Protein AF-A0A4R2DGR3-F1 (afdb_monomer)

Secondary structure (DSSP, 8-state):
--PPP---PPTTPPPPPSS--HHHHHHHHHHHHT-HHHHHHHHHHT-PPP-B-GGG--SSSPPPBHHHHHHHHHHSPPP-HHHHHHHHHH--S--EEEEE-SHHHHHHHHHTT-SEEEE--TTTTSSTTPPPHHHHHHHHHHHHTTSSEEEE-SS--SHHHHHHHHHTT-SEE--SHHHHHHHHHHHHHHHHHHHHHHHHHHHHHHHHHT-SSGGG--GGG----TT----TTTTTSS-----

Nearest PDB structures (foldseek):
  2w0u-assembly3_C  TM=9.648E-01  e=5.225E-13  Homo sapiens
  6w45-assembly1_A  TM=9.569E-01  e=6.990E-13  Homo sapiens
  2w0u-assembly4_D  TM=9.645E-01  e=1.774E-12  Homo sapiens
  7r4p-assembly1_A  TM=9.630E-01  e=2.826E-12  Homo sapiens
  6w44-assembly1_A  TM=9.266E-01  e=1.180E-12  Homo sapiens

Sequence (243 aa):
MDALPIQARDWGSPVIPAQLDLKTMIQFTPMGLSRPGWLLSYLRRRKLPDLTVPNFGDGTGSVPTMAQAFMQWLATPLPTWKDLEWIRSLWQGPLMVKGIWHPDDARRAIDAGATAIGVSNHGGNNLDSTLSPLCALPAIVDAVDGQAEISFDGGVRRGGDVFKALALGADVTLIGRAWLFGLSANGERGVSEVIAALRSSFDKIMLGVGHNSLSEISIEDLVVPEGFVLERSAFGALPRITT

Structure (mmCIF, N/CA/C/O backbone):
data_AF-A0A4R2DGR3-F1
#
_entry.id   AF-A0A4R2DGR3-F1
#
loop_
_atom_site.group_PDB
_atom_site.id
_atom_site.type_symbol
_atom_site.label_atom_id
_atom_site.label_alt_id
_atom_site.label_comp_id
_atom_site.label_asym_id
_atom_site.label_entity_id
_atom_site.label_seq_id
_atom_site.pdbx_PDB_ins_code
_atom_site.Cartn_x
_atom_site.Cartn_y
_atom_site.Cartn_z
_atom_site.occupancy
_atom_site.B_iso_or_equiv
_atom_site.auth_seq_id
_atom_site.auth_comp_id
_atom_site.auth_asym_id
_atom_site.auth_atom_id
_atom_site.pdbx_PDB_model_num
ATOM 1 N N . MET A 1 1 ? 17.011 -10.651 -31.179 1.00 37.28 1 MET A N 1
ATOM 2 C CA . MET A 1 1 ? 15.676 -10.143 -30.801 1.00 37.28 1 MET A CA 1
ATOM 3 C C . MET A 1 1 ? 15.175 -11.122 -29.773 1.00 37.28 1 MET 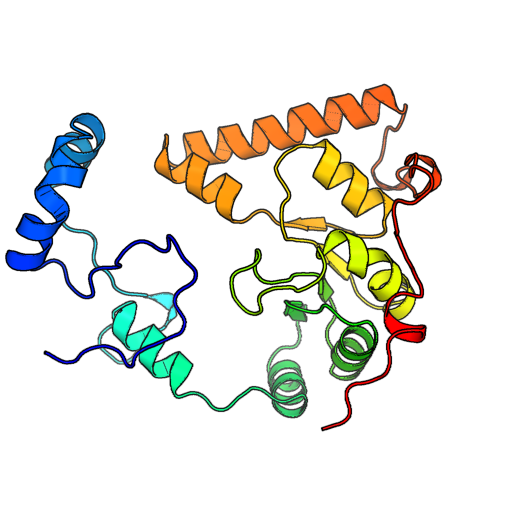A C 1
ATOM 5 O O . MET A 1 1 ? 14.563 -12.111 -30.148 1.00 37.28 1 MET A O 1
ATOM 9 N N . ASP A 1 2 ? 15.485 -10.882 -28.508 1.00 30.67 2 ASP A N 1
ATOM 10 C CA . ASP A 1 2 ? 14.923 -11.697 -27.438 1.00 30.67 2 ASP A CA 1
ATOM 11 C C . ASP A 1 2 ? 13.618 -11.011 -27.073 1.00 30.67 2 ASP A C 1
ATOM 13 O O . ASP A 1 2 ? 13.567 -10.089 -26.259 1.00 30.67 2 ASP A O 1
ATOM 17 N N . ALA A 1 3 ? 12.579 -11.339 -27.843 1.00 38.84 3 ALA A N 1
ATOM 18 C CA . ALA A 1 3 ? 11.234 -10.931 -27.502 1.00 38.84 3 ALA A CA 1
ATOM 19 C C . ALA A 1 3 ? 10.959 -11.490 -26.105 1.00 38.84 3 ALA A C 1
ATOM 21 O O . ALA A 1 3 ? 11.003 -12.705 -25.908 1.00 38.84 3 ALA A O 1
ATOM 22 N N . LEU A 1 4 ? 10.720 -10.599 -25.140 1.00 46.78 4 LEU A N 1
ATOM 23 C CA . LEU A 1 4 ? 10.120 -10.990 -23.871 1.00 46.78 4 LEU A CA 1
ATOM 24 C C . LEU A 1 4 ? 8.912 -11.885 -24.206 1.00 46.78 4 LEU A C 1
ATOM 26 O O . LEU A 1 4 ? 8.173 -11.538 -25.139 1.00 46.78 4 LEU A O 1
ATOM 30 N N . PRO A 1 5 ? 8.738 -13.038 -23.535 1.00 46.53 5 PRO A N 1
ATOM 31 C CA . PRO A 1 5 ? 7.624 -13.939 -23.816 1.00 46.53 5 PRO A CA 1
ATOM 32 C C . PRO A 1 5 ? 6.315 -13.144 -23.842 1.00 46.53 5 PRO A C 1
ATOM 34 O O . PRO A 1 5 ? 6.159 -12.200 -23.066 1.00 46.53 5 PRO A O 1
ATOM 37 N N . ILE A 1 6 ? 5.413 -13.478 -24.775 1.00 49.09 6 ILE A N 1
ATOM 38 C CA . ILE A 1 6 ? 4.124 -12.792 -24.952 1.00 49.09 6 ILE A CA 1
ATOM 39 C C . ILE A 1 6 ? 3.368 -12.869 -23.625 1.00 49.09 6 ILE A C 1
ATOM 41 O O . ILE A 1 6 ? 2.760 -13.882 -23.293 1.00 49.09 6 ILE A O 1
ATOM 45 N N . GLN A 1 7 ? 3.458 -11.795 -22.851 1.00 57.56 7 GLN A N 1
ATOM 46 C CA . GLN A 1 7 ? 2.785 -11.649 -21.577 1.00 57.56 7 GLN A CA 1
ATOM 47 C C . GLN A 1 7 ? 1.460 -10.938 -21.823 1.00 57.56 7 GLN A C 1
ATOM 49 O O . GLN A 1 7 ? 1.378 -10.061 -22.691 1.00 57.56 7 GLN A O 1
ATOM 54 N N . ALA A 1 8 ? 0.432 -11.298 -21.052 1.00 54.56 8 ALA A N 1
ATOM 55 C CA . ALA A 1 8 ? -0.774 -10.493 -20.956 1.00 54.56 8 ALA A CA 1
ATOM 56 C C . ALA A 1 8 ? -0.353 -9.065 -20.576 1.00 54.56 8 ALA A C 1
ATOM 58 O O . ALA A 1 8 ? 0.106 -8.807 -19.467 1.00 54.56 8 ALA A O 1
ATOM 59 N N . ARG A 1 9 ? -0.400 -8.154 -21.549 1.00 54.50 9 ARG A N 1
ATOM 60 C CA . ARG A 1 9 ? -0.268 -6.724 -21.307 1.00 54.50 9 ARG A CA 1
ATOM 61 C C . ARG A 1 9 ? -1.668 -6.175 -21.258 1.00 54.50 9 ARG A C 1
ATOM 63 O O . ARG A 1 9 ? -2.356 -6.175 -22.279 1.00 54.50 9 ARG A O 1
ATOM 70 N N . ASP A 1 10 ? -2.030 -5.647 -20.102 1.00 55.78 10 ASP A N 1
ATOM 71 C CA . ASP A 1 10 ? -3.220 -4.826 -19.992 1.00 55.78 10 ASP A CA 1
ATOM 72 C C . ASP A 1 10 ? -3.124 -3.674 -20.997 1.00 55.78 10 ASP A C 1
ATOM 74 O O . ASP A 1 10 ? -2.063 -3.058 -21.209 1.00 55.78 10 ASP A O 1
ATOM 78 N N . TRP A 1 11 ? -4.241 -3.426 -21.675 1.00 47.22 11 TRP A N 1
ATOM 79 C CA . TRP A 1 11 ? -4.343 -2.419 -22.719 1.00 47.22 11 TRP A CA 1
ATOM 80 C C . TRP A 1 11 ? -3.870 -1.053 -22.197 1.00 47.22 11 TRP A C 1
ATOM 82 O O . TRP A 1 11 ? -4.351 -0.558 -21.181 1.00 47.22 11 TRP A O 1
ATOM 92 N N . GLY A 1 12 ? -2.922 -0.423 -22.897 1.00 55.06 12 GLY A N 1
ATOM 93 C CA . GLY A 1 12 ? -2.418 0.912 -22.549 1.00 55.06 12 GLY A CA 1
ATOM 94 C C . GLY A 1 12 ? -1.166 0.958 -21.664 1.00 55.06 12 GLY A C 1
ATOM 95 O O . GLY A 1 12 ? -0.645 2.053 -21.443 1.00 55.06 12 GLY A O 1
ATOM 96 N N . SER A 1 13 ? -0.615 -0.179 -21.220 1.00 58.62 13 SER A N 1
ATOM 97 C CA . SER A 1 13 ? 0.733 -0.178 -20.628 1.00 58.62 13 SER A CA 1
ATOM 98 C C . SER A 1 13 ? 1.748 0.392 -21.635 1.00 58.62 13 SER A C 1
ATOM 100 O O . SER A 1 13 ? 1.738 -0.037 -22.793 1.00 58.62 13 SER A O 1
ATOM 102 N N . PRO A 1 14 ? 2.630 1.341 -21.260 1.00 64.12 14 PRO A N 1
ATOM 103 C CA . PRO A 1 14 ? 3.640 1.894 -22.162 1.00 64.12 14 PRO A CA 1
ATOM 104 C C . PRO A 1 14 ? 4.746 0.873 -22.452 1.00 64.12 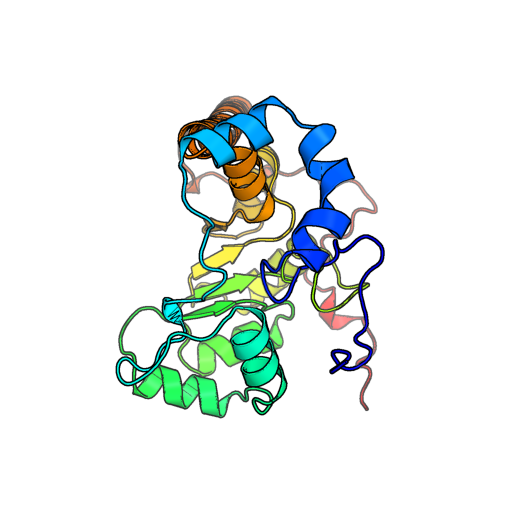14 PRO A C 1
ATOM 106 O O . PRO A 1 14 ? 5.011 -0.034 -21.663 1.00 64.12 14 PRO A O 1
ATOM 109 N N . VAL A 1 15 ? 5.389 0.953 -23.618 1.00 69.19 15 VAL A N 1
ATOM 110 C CA . VAL A 1 15 ? 6.560 0.109 -23.911 1.00 69.19 15 VAL A CA 1
ATOM 111 C C . VAL A 1 15 ? 7.715 0.584 -23.033 1.00 69.19 15 VAL A C 1
ATOM 113 O O . VAL A 1 15 ? 8.093 1.750 -23.101 1.00 69.19 15 VAL A O 1
ATOM 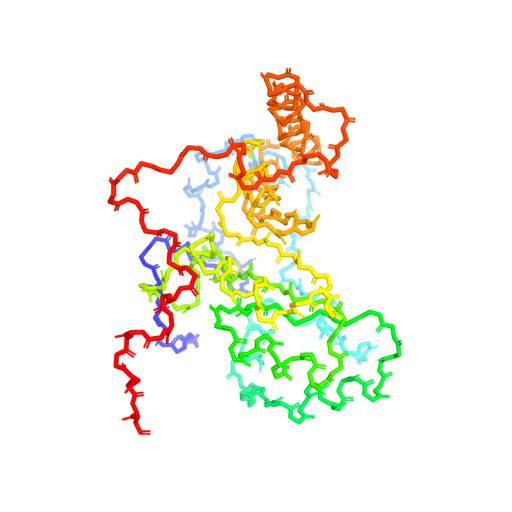116 N N . ILE A 1 16 ? 8.253 -0.307 -22.201 1.00 70.12 16 ILE A N 1
ATOM 117 C CA . ILE A 1 16 ? 9.411 -0.013 -21.356 1.00 70.12 16 ILE A CA 1
ATOM 118 C C . ILE A 1 16 ? 10.659 -0.435 -22.135 1.00 70.12 16 ILE A C 1
ATOM 120 O O . ILE A 1 16 ? 10.761 -1.607 -22.509 1.00 70.12 16 ILE A O 1
ATOM 124 N N . PRO A 1 17 ? 11.593 0.482 -22.426 1.00 72.56 17 PRO A N 1
ATOM 125 C CA . PRO A 1 17 ? 12.831 0.108 -23.087 1.00 72.56 17 PRO A CA 1
ATOM 126 C C . PRO A 1 17 ? 13.706 -0.734 -22.157 1.00 72.56 17 PRO A C 1
ATOM 128 O O . PRO A 1 17 ? 13.910 -0.378 -20.999 1.00 72.56 17 PRO A O 1
ATOM 131 N N . ALA A 1 18 ? 14.255 -1.833 -22.675 1.00 69.50 18 ALA A N 1
ATOM 132 C CA . ALA A 1 18 ? 15.185 -2.674 -21.921 1.00 69.50 18 ALA A CA 1
ATOM 133 C C . ALA A 1 18 ? 16.564 -2.010 -21.745 1.00 69.50 18 ALA A C 1
ATOM 135 O O . ALA A 1 18 ? 17.261 -2.291 -20.775 1.00 69.50 18 ALA A O 1
ATOM 136 N N . GLN A 1 19 ? 16.961 -1.145 -22.687 1.00 73.00 19 GLN A N 1
ATOM 137 C CA . GLN A 1 19 ? 18.236 -0.422 -22.698 1.00 73.00 19 GLN A CA 1
ATOM 138 C C . GLN A 1 19 ? 18.058 0.948 -23.367 1.00 73.00 19 GLN A C 1
ATOM 140 O O . GLN A 1 19 ? 17.154 1.127 -24.179 1.00 73.00 19 GLN A O 1
ATOM 145 N N . LEU A 1 20 ? 18.930 1.912 -23.059 1.00 76.75 20 LEU A N 1
ATOM 146 C CA . LEU A 1 20 ? 18.951 3.238 -23.694 1.00 76.75 20 LEU A CA 1
ATOM 147 C C . LEU A 1 20 ? 19.977 3.294 -24.839 1.00 76.75 20 LEU A C 1
ATOM 149 O O . LEU A 1 20 ? 20.935 4.063 -24.791 1.00 76.75 20 LEU A O 1
ATOM 153 N N . ASP A 1 21 ? 19.790 2.462 -25.865 1.00 81.94 21 ASP A N 1
ATOM 154 C CA . ASP A 1 21 ? 20.606 2.491 -27.085 1.00 81.94 21 ASP A CA 1
ATOM 155 C C . ASP A 1 21 ? 20.106 3.546 -28.096 1.00 81.94 21 ASP A C 1
ATOM 157 O O . ASP A 1 21 ? 19.040 4.153 -27.939 1.00 81.94 21 ASP A O 1
ATOM 161 N N . LEU A 1 22 ? 20.878 3.794 -29.162 1.00 83.94 22 LEU A N 1
ATOM 162 C CA . LEU A 1 22 ? 20.513 4.782 -30.187 1.00 83.94 22 LEU A CA 1
ATOM 163 C C . LEU A 1 22 ? 19.157 4.461 -30.833 1.00 83.94 22 LEU A C 1
ATOM 165 O O . LEU A 1 22 ? 18.361 5.362 -31.094 1.00 83.94 22 LEU A O 1
ATOM 169 N N . LYS A 1 23 ? 18.877 3.174 -31.051 1.00 85.69 23 LYS A N 1
ATOM 170 C CA . LYS A 1 23 ? 17.613 2.702 -31.618 1.00 85.69 23 LYS A CA 1
ATOM 171 C C . LYS A 1 23 ? 16.431 3.074 -30.721 1.00 85.69 23 LYS A C 1
ATOM 173 O O . LYS A 1 23 ? 15.443 3.618 -31.212 1.00 85.69 23 LYS A O 1
ATOM 178 N N . THR A 1 24 ? 16.552 2.828 -29.421 1.00 83.69 24 THR A N 1
ATOM 179 C CA . THR A 1 24 ? 15.557 3.200 -28.416 1.00 83.69 24 THR A CA 1
ATOM 180 C C . THR A 1 24 ? 15.378 4.712 -28.377 1.00 83.69 24 THR A C 1
ATOM 182 O O . THR A 1 24 ? 14.250 5.198 -28.421 1.00 83.69 24 THR A O 1
ATOM 185 N N . MET A 1 25 ? 16.467 5.484 -28.365 1.00 82.69 25 MET A N 1
ATOM 186 C CA . MET A 1 25 ? 16.368 6.945 -28.378 1.00 82.69 25 MET A CA 1
ATOM 187 C C . MET A 1 25 ? 15.610 7.457 -29.609 1.00 82.69 25 MET A C 1
ATOM 189 O O . MET A 1 25 ? 14.723 8.297 -29.461 1.00 82.69 25 MET A O 1
ATOM 193 N N . ILE A 1 26 ? 15.879 6.909 -30.799 1.00 87.19 26 ILE A N 1
ATOM 194 C CA . ILE A 1 26 ? 15.140 7.235 -32.030 1.00 87.19 26 ILE A CA 1
ATOM 195 C C . ILE A 1 26 ? 13.657 6.870 -31.884 1.00 87.19 26 ILE A C 1
ATOM 197 O O . ILE A 1 26 ? 12.791 7.702 -32.150 1.00 87.19 26 ILE A O 1
ATOM 201 N N . GLN A 1 27 ? 13.353 5.663 -31.401 1.00 85.75 27 GLN A N 1
ATOM 202 C CA . GLN A 1 27 ? 11.980 5.191 -31.211 1.00 85.75 27 GLN A CA 1
ATOM 203 C C . GLN A 1 27 ? 11.161 6.110 -30.288 1.00 85.75 27 GLN A C 1
ATOM 205 O O . GLN A 1 27 ? 10.003 6.403 -30.579 1.00 85.75 27 GLN A O 1
ATOM 210 N N . PHE A 1 28 ? 11.757 6.588 -29.193 1.00 84.06 28 PHE A N 1
ATOM 211 C CA . PHE A 1 28 ? 11.086 7.453 -28.216 1.00 84.06 28 PHE A CA 1
ATOM 212 C C . PHE A 1 28 ? 11.243 8.957 -28.508 1.00 84.06 28 PHE A C 1
ATOM 214 O O . PHE A 1 28 ? 10.687 9.786 -27.781 1.00 84.06 28 PH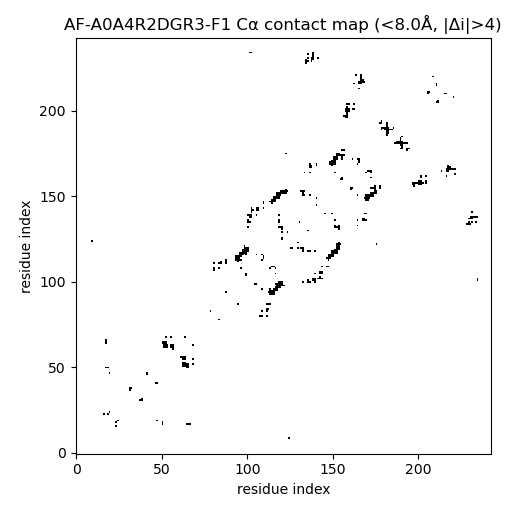E A O 1
ATOM 221 N N . THR A 1 29 ? 11.933 9.338 -29.591 1.00 85.44 29 THR A N 1
ATOM 222 C CA . THR A 1 29 ? 12.169 10.744 -29.967 1.00 85.44 29 THR A CA 1
ATOM 223 C C . THR A 1 29 ? 10.876 11.566 -30.073 1.00 85.44 29 THR A C 1
ATOM 225 O O . THR A 1 29 ? 10.841 12.651 -29.487 1.00 85.44 29 THR A O 1
ATOM 228 N N . PRO A 1 30 ? 9.781 11.088 -30.706 1.00 88.38 30 PRO A N 1
ATOM 229 C CA . PRO A 1 30 ? 8.533 11.854 -30.769 1.00 88.38 30 PRO A CA 1
ATOM 230 C C . PRO A 1 30 ? 7.973 12.220 -29.385 1.00 88.38 30 PRO A C 1
ATOM 232 O O . PRO A 1 30 ? 7.505 13.339 -29.186 1.00 88.38 30 PRO A O 1
ATOM 235 N N . MET A 1 31 ? 8.083 11.313 -28.405 1.00 84.75 31 MET A N 1
ATOM 236 C CA . MET A 1 31 ? 7.606 11.536 -27.032 1.00 84.75 31 MET A CA 1
ATOM 237 C C . MET A 1 31 ? 8.460 12.544 -26.255 1.00 84.75 31 MET A C 1
ATOM 239 O O . MET A 1 31 ? 7.945 13.227 -25.364 1.00 84.75 31 MET A O 1
ATOM 243 N N . GLY A 1 32 ? 9.760 12.608 -26.560 1.00 83.56 32 GLY A N 1
ATOM 244 C CA . GLY A 1 32 ? 10.681 13.589 -25.990 1.00 83.56 32 GLY A CA 1
ATOM 245 C C . GLY A 1 32 ? 10.485 14.977 -26.599 1.00 83.56 32 GLY A C 1
ATOM 246 O O . GLY A 1 32 ? 10.380 15.961 -25.869 1.00 83.56 32 GLY A O 1
ATOM 247 N N . LEU A 1 33 ? 10.364 15.056 -27.929 1.00 89.00 33 LEU A N 1
ATOM 248 C CA . LEU A 1 33 ? 10.141 16.314 -28.650 1.00 89.00 33 LEU A CA 1
ATOM 249 C C . LEU A 1 33 ? 8.790 16.951 -28.314 1.00 89.00 33 LEU A C 1
ATOM 251 O O . LEU A 1 33 ? 8.705 18.171 -28.208 1.00 89.00 33 LEU A O 1
ATOM 255 N N . SER A 1 34 ? 7.754 16.147 -28.051 1.00 90.75 34 SER A N 1
ATOM 256 C CA . SER A 1 34 ? 6.461 16.658 -27.580 1.00 90.75 34 SER A CA 1
ATOM 257 C C . SER A 1 34 ? 6.510 17.232 -26.154 1.00 90.75 34 SER A C 1
ATOM 259 O O . SER A 1 34 ? 5.501 17.730 -25.659 1.00 90.75 34 SER A O 1
ATOM 261 N N . ARG A 1 35 ? 7.651 17.128 -25.454 1.00 87.69 35 ARG A N 1
ATOM 262 C CA . ARG A 1 35 ? 7.851 17.586 -24.069 1.00 87.69 35 ARG A CA 1
ATOM 263 C C . ARG A 1 35 ? 9.189 18.333 -23.923 1.00 87.69 35 ARG A C 1
ATOM 265 O O . ARG A 1 35 ? 10.083 17.861 -23.215 1.00 87.69 35 ARG A O 1
ATOM 272 N N . PRO A 1 36 ? 9.338 19.525 -24.530 1.00 88.62 36 PRO A N 1
ATOM 273 C CA . PRO A 1 36 ? 10.621 20.229 -24.616 1.00 88.62 36 PRO A CA 1
ATOM 274 C C . PRO A 1 36 ? 11.230 20.562 -23.248 1.00 88.62 36 PRO A C 1
ATOM 276 O O . PRO A 1 36 ? 12.440 20.458 -23.081 1.00 88.62 36 PRO A O 1
ATOM 279 N N . GLY A 1 37 ? 10.412 20.895 -22.242 1.00 87.19 37 GLY A N 1
ATOM 280 C CA . GLY A 1 37 ? 10.898 21.150 -20.881 1.00 87.19 37 GLY A CA 1
ATOM 281 C C . GLY A 1 37 ? 11.496 19.909 -20.208 1.00 87.19 37 GLY A C 1
ATOM 282 O O . GLY A 1 37 ? 12.554 19.991 -19.584 1.00 87.19 37 GLY A O 1
ATOM 283 N N . TRP A 1 38 ? 10.864 18.743 -20.385 1.00 83.56 38 TRP A N 1
ATOM 284 C CA . TRP A 1 38 ? 11.382 17.466 -19.882 1.00 83.56 38 TRP A CA 1
ATOM 285 C C . TRP A 1 38 ? 12.681 17.077 -20.596 1.00 83.56 38 TRP A C 1
ATOM 287 O O . TRP A 1 38 ? 13.668 16.744 -19.939 1.00 83.56 38 TRP A O 1
ATOM 297 N N . LEU A 1 39 ? 12.712 17.203 -21.928 1.00 85.62 39 LEU A N 1
ATOM 298 C CA . LEU A 1 39 ? 13.904 16.924 -22.727 1.00 85.62 39 LEU A CA 1
ATOM 299 C C . LEU A 1 39 ? 15.065 17.850 -22.339 1.00 85.62 39 LEU A C 1
ATOM 301 O O . LEU A 1 39 ? 16.184 17.387 -22.138 1.00 85.62 39 LEU A O 1
ATOM 305 N N . LEU A 1 40 ? 14.804 19.148 -22.163 1.00 87.50 40 LEU A N 1
ATOM 306 C CA . LEU A 1 40 ? 15.820 20.115 -21.751 1.00 87.50 40 LEU A CA 1
ATOM 307 C C . LEU A 1 40 ? 16.351 19.823 -20.341 1.00 87.50 40 LEU A C 1
ATOM 309 O O . LEU A 1 40 ? 17.555 19.908 -20.114 1.00 87.50 40 LEU A O 1
ATOM 313 N N . SER A 1 41 ? 15.473 19.443 -19.409 1.00 82.50 41 SER A N 1
ATOM 314 C CA . SER A 1 41 ? 15.847 18.963 -18.070 1.00 82.50 41 SER A CA 1
ATOM 315 C C . SER A 1 41 ? 16.829 17.791 -18.155 1.00 82.50 41 SER A C 1
ATOM 317 O O . SER A 1 41 ? 17.879 17.800 -17.508 1.00 82.50 41 SER A O 1
ATOM 319 N N . TYR A 1 42 ? 16.531 16.820 -19.015 1.00 81.06 42 TYR A N 1
ATOM 320 C CA . TYR A 1 42 ? 17.364 15.646 -19.226 1.00 81.06 42 TYR A CA 1
ATOM 321 C C . TYR A 1 42 ? 18.726 15.995 -19.845 1.00 81.06 42 TYR A C 1
ATOM 323 O O . TYR A 1 42 ? 19.770 15.607 -19.318 1.00 81.06 42 TYR A O 1
ATOM 331 N N . LEU A 1 43 ? 18.732 16.814 -20.903 1.00 85.50 43 LEU A N 1
ATOM 332 C CA . LEU A 1 43 ? 19.957 17.308 -21.541 1.00 85.50 43 LEU A CA 1
ATOM 333 C C . LEU A 1 43 ? 20.829 18.103 -20.561 1.00 85.50 43 LEU A C 1
ATOM 335 O O . LEU A 1 43 ? 22.051 17.948 -20.546 1.00 85.50 43 LEU A O 1
ATOM 339 N N . ARG A 1 44 ? 20.212 18.917 -19.694 1.00 89.25 44 ARG A N 1
ATOM 340 C CA . ARG A 1 44 ? 20.919 19.714 -18.682 1.00 89.25 44 ARG A CA 1
ATOM 341 C C . ARG A 1 44 ? 21.617 18.848 -17.638 1.00 89.25 44 ARG A C 1
ATOM 343 O O . ARG A 1 44 ? 22.684 19.231 -17.169 1.00 89.25 44 ARG A O 1
ATOM 350 N N . ARG A 1 45 ? 21.056 17.681 -17.304 1.00 83.88 45 ARG A N 1
ATOM 351 C CA . ARG A 1 45 ? 21.684 16.716 -16.386 1.00 83.88 45 ARG A CA 1
ATOM 352 C C . ARG A 1 45 ? 22.910 16.024 -16.982 1.00 83.88 45 ARG A C 1
ATOM 354 O O . ARG A 1 45 ? 23.700 15.487 -16.214 1.00 83.88 45 ARG A O 1
ATOM 361 N N . ARG A 1 46 ? 23.075 16.026 -18.315 1.00 83.31 46 ARG A N 1
ATOM 362 C CA . ARG A 1 46 ? 24.199 15.401 -19.050 1.00 83.31 46 ARG A CA 1
ATOM 363 C C . ARG A 1 46 ? 24.484 13.942 -18.659 1.00 83.31 46 ARG A C 1
ATOM 365 O O . ARG A 1 46 ? 25.595 13.455 -18.844 1.00 83.31 46 ARG A O 1
ATOM 372 N N . LYS A 1 47 ? 23.487 13.243 -18.116 1.00 79.38 47 LYS A N 1
ATOM 373 C CA . LYS A 1 47 ? 23.598 11.870 -17.629 1.00 79.38 47 LYS A CA 1
ATOM 374 C C . LYS A 1 47 ? 22.356 11.103 -18.052 1.00 79.38 47 LYS A C 1
ATOM 376 O O . LYS A 1 47 ? 21.242 11.533 -17.758 1.00 79.38 47 LYS A O 1
ATOM 381 N N . LEU A 1 48 ? 22.561 9.977 -18.730 1.00 74.69 48 LEU A N 1
ATOM 382 C CA . LEU A 1 48 ? 21.496 9.006 -18.955 1.00 74.69 48 LEU A CA 1
ATOM 383 C C . LEU A 1 48 ? 21.232 8.275 -17.623 1.00 74.69 48 LEU A C 1
ATOM 385 O O . LEU A 1 48 ? 22.195 7.943 -16.925 1.00 74.69 48 LEU A O 1
ATOM 389 N N . PRO A 1 49 ? 19.968 8.067 -17.220 1.00 71.94 49 PRO A N 1
ATOM 390 C CA . PRO A 1 49 ? 19.640 7.277 -16.059 1.00 71.94 49 PRO A CA 1
ATOM 391 C C . PRO A 1 49 ? 20.064 5.848 -16.352 1.00 71.94 49 PRO A C 1
ATOM 393 O O . PRO A 1 49 ? 19.826 5.317 -17.438 1.00 71.94 49 PRO A O 1
ATOM 396 N N . ASP A 1 50 ? 20.704 5.247 -15.365 1.00 72.81 50 ASP A N 1
ATOM 397 C CA . ASP A 1 50 ? 20.914 3.818 -15.389 1.00 72.81 50 ASP A CA 1
ATOM 398 C C . ASP A 1 50 ? 19.560 3.148 -15.112 1.00 72.81 50 ASP A C 1
ATOM 400 O O . ASP A 1 50 ? 18.866 3.529 -14.168 1.00 72.81 50 ASP A O 1
ATOM 404 N N . LEU A 1 51 ? 19.144 2.211 -15.966 1.00 78.94 51 LEU A N 1
ATOM 405 C CA . LEU A 1 51 ? 17.877 1.477 -15.819 1.00 78.94 51 LEU A CA 1
ATOM 406 C C . LEU A 1 51 ? 18.045 0.254 -14.901 1.00 78.94 51 LEU A C 1
ATOM 408 O O . LEU A 1 51 ? 17.319 -0.737 -15.021 1.00 78.94 51 LEU A O 1
ATOM 412 N N . THR A 1 52 ? 19.038 0.311 -14.017 1.00 84.81 52 THR A N 1
ATOM 413 C CA . THR A 1 52 ? 19.328 -0.704 -13.013 1.00 84.81 52 THR A CA 1
ATOM 414 C C . THR A 1 52 ? 18.420 -0.591 -11.801 1.00 84.81 52 THR A C 1
ATOM 416 O O . THR A 1 52 ? 17.851 0.457 -11.494 1.00 84.81 52 THR A O 1
ATOM 419 N N . VAL A 1 53 ? 18.276 -1.713 -11.105 1.00 82.75 53 VAL A N 1
ATOM 420 C CA . VAL A 1 53 ? 17.537 -1.828 -9.851 1.00 82.75 53 VAL A CA 1
ATOM 421 C C . VAL A 1 53 ? 18.523 -2.150 -8.721 1.00 82.75 53 VAL A C 1
ATOM 423 O O . VAL A 1 53 ? 18.714 -3.314 -8.377 1.00 82.75 53 VAL A O 1
ATOM 426 N N . PRO A 1 54 ? 19.180 -1.136 -8.119 1.00 80.38 54 PRO A N 1
ATOM 427 C CA . PRO A 1 54 ? 20.239 -1.339 -7.118 1.00 80.38 54 PRO A CA 1
ATOM 428 C C . PRO A 1 54 ? 19.801 -2.176 -5.916 1.00 80.38 54 PRO A C 1
ATOM 430 O O . PRO A 1 54 ? 20.607 -2.911 -5.358 1.00 80.38 54 PRO A O 1
ATOM 433 N N . ASN A 1 55 ? 18.511 -2.141 -5.580 1.00 81.12 55 ASN A N 1
ATOM 434 C CA . ASN A 1 55 ? 17.939 -2.906 -4.473 1.00 81.12 55 ASN A CA 1
ATOM 435 C C . ASN A 1 55 ? 17.792 -4.414 -4.760 1.00 81.12 55 ASN A C 1
ATOM 437 O O . ASN A 1 55 ? 17.444 -5.160 -3.854 1.00 81.12 55 ASN A O 1
ATOM 441 N N . PHE A 1 56 ? 18.020 -4.859 -5.999 1.00 77.50 56 PHE A N 1
ATOM 442 C CA . PHE A 1 56 ? 18.025 -6.275 -6.390 1.00 77.50 56 PHE A CA 1
ATOM 443 C C . PHE A 1 56 ? 19.438 -6.874 -6.458 1.00 77.50 56 PHE A C 1
ATOM 445 O O . PHE A 1 56 ? 19.584 -8.051 -6.775 1.00 77.50 56 PHE A O 1
ATOM 452 N N . GLY A 1 57 ? 20.486 -6.081 -6.210 1.00 73.12 57 GLY A N 1
ATOM 453 C CA . GLY A 1 57 ? 21.853 -6.594 -6.178 1.00 73.12 57 GLY A CA 1
ATOM 454 C C . GLY A 1 57 ? 22.110 -7.452 -4.937 1.00 73.12 57 GLY A C 1
ATOM 455 O O . GLY A 1 57 ? 21.683 -7.106 -3.841 1.00 73.12 57 GLY A O 1
ATOM 456 N N . ASP A 1 58 ? 22.873 -8.532 -5.096 1.00 72.88 58 ASP A N 1
ATOM 457 C CA . ASP A 1 58 ? 23.335 -9.402 -4.000 1.00 72.88 58 ASP A CA 1
ATOM 458 C C . ASP A 1 58 ? 24.592 -8.867 -3.279 1.00 72.88 58 ASP A C 1
ATOM 460 O O . ASP A 1 58 ? 25.193 -9.547 -2.450 1.00 72.88 58 ASP A O 1
ATOM 464 N N . GLY A 1 59 ? 25.015 -7.641 -3.610 1.00 72.62 59 GLY A N 1
ATOM 465 C CA . GLY A 1 59 ? 26.217 -7.003 -3.070 1.00 72.62 59 GLY A CA 1
ATOM 466 C C . GLY A 1 59 ? 27.541 -7.527 -3.640 1.00 72.62 59 GLY A C 1
ATOM 467 O O . GLY A 1 59 ? 28.591 -7.012 -3.261 1.00 72.62 59 GLY A O 1
ATOM 468 N N . THR A 1 60 ? 27.520 -8.504 -4.554 1.00 67.06 60 THR A N 1
ATOM 469 C CA . THR A 1 60 ? 28.726 -9.198 -5.047 1.00 67.06 60 THR A CA 1
ATOM 470 C C . THR A 1 60 ? 28.895 -9.190 -6.572 1.00 67.06 60 THR A C 1
ATOM 472 O O . THR A 1 60 ? 29.858 -9.762 -7.084 1.00 67.06 60 THR A O 1
ATOM 475 N N . GLY A 1 61 ? 28.034 -8.482 -7.312 1.00 73.69 61 GLY A N 1
ATOM 476 C CA . GLY A 1 61 ? 28.075 -8.443 -8.778 1.00 73.69 61 GLY A CA 1
ATOM 477 C C . GLY A 1 61 ? 27.569 -7.151 -9.425 1.00 73.69 61 GLY A C 1
ATOM 478 O O . GLY A 1 61 ? 27.337 -6.131 -8.775 1.00 73.69 61 GLY A O 1
ATOM 479 N N . SER A 1 62 ? 27.409 -7.199 -10.752 1.00 79.88 62 SER A N 1
ATOM 480 C CA . SER A 1 62 ? 26.781 -6.128 -11.531 1.00 79.88 62 SER A CA 1
ATOM 481 C C . SER A 1 62 ? 25.307 -5.993 -11.158 1.00 79.88 62 SER A C 1
ATOM 483 O O . SER A 1 62 ? 24.578 -6.985 -11.174 1.00 79.88 62 SER A O 1
ATOM 485 N N . VAL A 1 63 ? 24.855 -4.769 -10.885 1.00 84.75 63 VAL A N 1
ATOM 486 C CA . VAL A 1 63 ? 23.447 -4.499 -10.576 1.00 84.75 63 VAL A CA 1
ATOM 487 C C . VAL A 1 63 ? 22.568 -4.861 -11.782 1.00 84.75 63 VAL A C 1
ATOM 489 O O . VAL A 1 63 ? 22.857 -4.397 -12.889 1.00 84.75 63 VAL A O 1
ATOM 492 N N . PRO A 1 64 ? 21.496 -5.655 -11.606 1.00 85.69 64 PRO A N 1
ATOM 493 C CA . PRO A 1 64 ? 20.636 -6.024 -12.718 1.00 85.69 64 PRO A CA 1
ATOM 494 C C . PRO A 1 64 ? 19.850 -4.819 -13.243 1.00 85.69 64 PRO A C 1
ATOM 496 O O . PRO A 1 64 ? 19.437 -3.929 -12.497 1.00 85.69 64 PRO A O 1
ATOM 499 N N . THR A 1 65 ? 19.603 -4.813 -14.549 1.00 85.06 65 THR A N 1
ATOM 500 C CA . THR A 1 65 ? 18.603 -3.945 -15.183 1.00 85.06 65 THR A CA 1
ATOM 501 C C . THR A 1 65 ? 17.196 -4.327 -14.730 1.00 85.06 65 THR A C 1
ATOM 503 O O . THR A 1 65 ? 16.947 -5.472 -14.345 1.00 85.06 65 THR A O 1
ATOM 506 N N . MET A 1 66 ? 16.239 -3.404 -14.845 1.00 81.25 66 MET A N 1
ATOM 507 C CA . MET A 1 66 ? 14.828 -3.697 -14.568 1.00 81.25 66 MET A CA 1
ATOM 508 C C . MET A 1 66 ? 14.319 -4.910 -15.366 1.00 81.25 66 MET A C 1
ATOM 510 O O . MET A 1 66 ? 13.584 -5.736 -14.833 1.00 81.25 66 MET A O 1
ATOM 514 N N . ALA A 1 67 ? 14.745 -5.055 -16.627 1.00 80.31 67 ALA A N 1
ATOM 515 C CA . ALA A 1 67 ? 14.380 -6.200 -17.459 1.00 80.31 67 ALA A CA 1
ATOM 516 C C . ALA A 1 67 ? 14.941 -7.522 -16.907 1.00 80.31 67 ALA A C 1
ATOM 518 O O . ALA A 1 67 ? 14.219 -8.513 -16.840 1.00 80.31 67 ALA A O 1
ATOM 519 N N . GLN A 1 68 ? 16.206 -7.539 -16.473 1.00 84.19 68 GLN A N 1
ATOM 520 C CA . GLN A 1 68 ? 16.825 -8.728 -15.877 1.00 84.19 68 GLN A CA 1
ATOM 521 C C . GLN A 1 68 ? 16.158 -9.117 -14.557 1.00 84.19 68 GLN A C 1
ATOM 523 O O . GLN A 1 68 ? 15.804 -10.279 -14.378 1.00 84.19 68 GLN A O 1
ATOM 528 N N . ALA A 1 69 ? 15.931 -8.149 -13.667 1.00 84.75 69 ALA A N 1
ATOM 529 C CA . ALA A 1 69 ? 15.262 -8.398 -12.394 1.00 84.75 69 ALA A CA 1
ATOM 530 C C . ALA A 1 69 ? 13.824 -8.900 -12.585 1.00 84.75 69 ALA A C 1
ATOM 532 O O . ALA A 1 69 ? 13.387 -9.811 -11.886 1.00 84.75 69 ALA A O 1
ATOM 533 N N . PHE A 1 70 ? 13.106 -8.364 -13.575 1.00 81.81 70 PHE A N 1
ATOM 534 C CA . PHE A 1 70 ? 11.771 -8.841 -13.921 1.00 81.81 70 PHE A CA 1
ATOM 535 C C . PHE A 1 70 ? 11.778 -10.289 -14.424 1.00 81.81 70 PHE A C 1
ATOM 537 O O . PHE A 1 70 ? 10.959 -11.090 -13.985 1.00 81.81 70 PHE A O 1
ATOM 544 N N . MET A 1 71 ? 12.724 -10.650 -15.298 1.00 83.81 71 MET A N 1
ATOM 545 C CA . MET A 1 71 ? 12.866 -12.031 -15.774 1.00 83.81 71 MET A CA 1
ATOM 546 C C . MET A 1 71 ? 13.240 -12.994 -14.645 1.00 83.81 71 MET A C 1
ATOM 548 O O . MET A 1 71 ? 12.714 -14.102 -14.593 1.00 83.81 71 MET A O 1
ATOM 552 N N . GLN A 1 72 ? 14.108 -12.570 -13.723 1.00 85.38 72 GLN A N 1
ATOM 553 C CA . GLN A 1 72 ? 14.436 -13.352 -12.533 1.00 85.38 72 GLN A CA 1
ATOM 554 C C . GLN A 1 72 ? 13.197 -13.569 -11.661 1.00 85.38 72 GLN A C 1
ATOM 556 O O . GLN A 1 72 ? 12.931 -14.700 -11.273 1.00 85.38 72 GLN A O 1
ATOM 561 N N . TRP A 1 73 ? 12.417 -12.517 -11.401 1.00 84.06 73 TRP A N 1
ATOM 562 C CA . TRP A 1 73 ? 11.163 -12.617 -10.655 1.00 84.06 73 TRP A CA 1
ATOM 563 C C . TRP A 1 73 ? 10.161 -13.561 -11.333 1.00 84.06 73 TRP A C 1
ATOM 565 O O . TRP A 1 73 ? 9.627 -14.445 -10.672 1.00 84.06 73 TRP A O 1
ATOM 575 N N . LEU A 1 74 ? 9.969 -13.466 -12.653 1.00 83.88 74 LEU A N 1
ATOM 576 C CA . LEU A 1 74 ? 9.099 -14.389 -13.398 1.00 83.88 74 LEU A CA 1
ATOM 577 C C . LEU A 1 74 ? 9.542 -15.857 -13.306 1.00 83.88 74 LEU A C 1
ATOM 579 O O . LEU A 1 74 ? 8.710 -16.752 -13.424 1.00 83.88 74 LEU A O 1
ATOM 583 N N . ALA A 1 75 ? 10.838 -16.103 -13.123 1.00 87.50 75 ALA A N 1
ATOM 584 C CA . ALA A 1 75 ? 11.387 -17.443 -12.959 1.00 87.50 75 ALA A CA 1
ATOM 585 C C . ALA A 1 75 ? 11.318 -17.958 -11.509 1.00 87.50 75 ALA A C 1
ATOM 587 O O . ALA A 1 75 ? 11.607 -19.133 -11.276 1.00 87.50 75 ALA A O 1
ATOM 588 N N . THR A 1 76 ? 10.965 -17.113 -10.530 1.00 87.00 76 THR A N 1
ATOM 589 C CA . THR A 1 76 ? 10.828 -17.563 -9.138 1.00 87.00 76 THR A CA 1
ATOM 590 C C . THR A 1 76 ? 9.598 -18.461 -8.974 1.00 87.00 76 THR A C 1
ATOM 592 O O . THR A 1 76 ? 8.543 -18.165 -9.541 1.00 87.00 76 THR A O 1
ATOM 595 N N . PRO A 1 77 ? 9.701 -19.564 -8.207 1.00 91.25 77 PRO A N 1
ATOM 596 C CA . PRO A 1 77 ? 8.533 -20.343 -7.820 1.00 91.25 77 PRO A CA 1
ATOM 597 C C . PRO A 1 77 ? 7.500 -19.463 -7.116 1.00 91.25 77 PRO A C 1
ATOM 599 O O . PRO A 1 77 ? 7.858 -18.524 -6.403 1.00 91.25 77 PRO A O 1
ATOM 602 N N . LEU A 1 78 ? 6.217 -19.787 -7.292 1.00 89.75 78 LEU A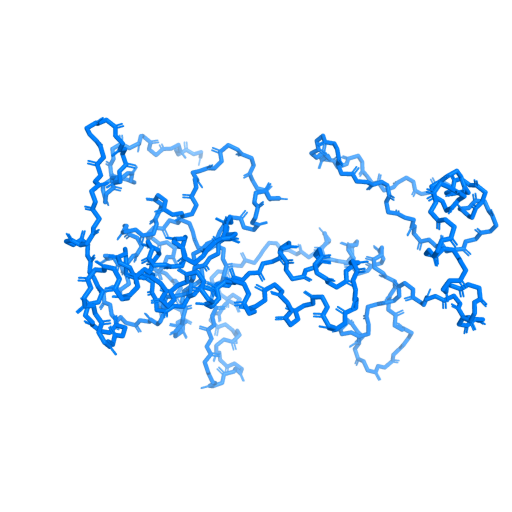 N 1
ATOM 603 C CA . LEU A 1 78 ? 5.156 -19.081 -6.582 1.00 89.75 78 LEU A CA 1
ATOM 604 C C . LEU A 1 78 ? 5.354 -19.229 -5.066 1.00 89.75 78 LEU A C 1
ATOM 606 O O . LEU A 1 78 ? 5.603 -20.346 -4.602 1.00 89.75 78 LEU A O 1
ATOM 610 N N . PRO A 1 79 ? 5.228 -18.133 -4.299 1.00 91.38 79 PRO A N 1
ATOM 611 C CA . PRO A 1 79 ? 5.408 -18.179 -2.859 1.00 91.38 79 PRO A CA 1
ATOM 612 C C . PRO A 1 79 ? 4.309 -19.017 -2.201 1.00 91.38 79 PRO A C 1
ATOM 614 O O . PRO A 1 79 ? 3.152 -19.027 -2.626 1.00 91.38 79 PRO A O 1
ATOM 617 N N . THR A 1 80 ? 4.679 -19.691 -1.121 1.00 94.56 80 THR A N 1
ATOM 618 C CA . THR A 1 80 ? 3.798 -20.496 -0.280 1.00 94.56 80 THR A CA 1
ATOM 619 C C . THR A 1 80 ? 3.733 -19.926 1.135 1.00 94.56 80 THR A C 1
ATOM 621 O O . THR A 1 80 ? 4.569 -19.126 1.552 1.00 94.56 80 THR A O 1
ATOM 624 N N . TRP A 1 81 ? 2.769 -20.393 1.930 1.00 95.31 81 TRP A N 1
ATOM 625 C CA . TRP A 1 81 ? 2.681 -20.037 3.351 1.00 95.31 81 TRP A CA 1
ATOM 626 C C . TRP A 1 81 ? 3.925 -20.452 4.153 1.00 95.31 81 TRP A C 1
ATOM 628 O O . TRP A 1 81 ? 4.319 -19.743 5.072 1.00 95.31 81 TRP A O 1
ATOM 638 N N . LYS A 1 82 ? 4.609 -21.532 3.751 1.00 95.38 82 LYS A N 1
ATOM 639 C CA . LYS A 1 82 ? 5.873 -21.954 4.376 1.00 95.38 82 LYS A CA 1
ATOM 640 C C . LYS A 1 82 ? 7.001 -20.955 4.144 1.00 95.38 82 LYS A C 1
ATOM 642 O O . LYS A 1 82 ? 7.856 -20.791 5.007 1.00 95.38 82 LYS A O 1
ATOM 647 N N . ASP A 1 83 ? 7.005 -20.279 2.997 1.00 95.50 83 ASP A N 1
ATOM 648 C CA . ASP A 1 83 ? 7.992 -19.234 2.719 1.00 95.50 83 ASP A CA 1
ATOM 649 C C . ASP A 1 83 ? 7.763 -18.025 3.630 1.00 95.50 83 ASP A C 1
ATOM 651 O O . ASP A 1 83 ? 8.721 -17.417 4.103 1.00 95.50 83 ASP A O 1
ATOM 655 N N . LEU A 1 84 ? 6.501 -17.714 3.944 1.00 95.75 84 LEU A N 1
ATOM 656 C CA . LEU A 1 84 ? 6.162 -16.669 4.906 1.00 95.75 84 LEU A CA 1
ATOM 657 C C . LEU A 1 84 ? 6.585 -17.044 6.336 1.00 95.75 84 LEU A C 1
ATOM 659 O O . LEU A 1 84 ? 7.209 -16.225 7.009 1.00 95.75 84 LEU A O 1
ATOM 663 N N . GLU A 1 85 ? 6.327 -18.280 6.774 1.00 96.12 85 GLU A N 1
ATOM 664 C CA . GLU A 1 85 ? 6.814 -18.810 8.061 1.00 96.12 85 GLU A CA 1
ATOM 665 C C . GLU A 1 85 ? 8.350 -18.769 8.140 1.00 96.12 85 GLU A C 1
ATOM 667 O O . GLU A 1 85 ? 8.932 -18.387 9.159 1.00 96.12 85 GLU A O 1
ATOM 672 N N . TRP A 1 86 ? 9.029 -19.108 7.042 1.00 96.69 86 TRP A N 1
ATOM 673 C CA . TRP A 1 86 ? 10.480 -19.008 6.945 1.00 96.69 86 TRP A CA 1
ATOM 674 C C . TRP A 1 86 ? 10.957 -17.553 7.055 1.00 96.69 86 TRP A C 1
ATOM 676 O O . TRP A 1 86 ? 11.835 -17.271 7.873 1.00 96.69 86 TRP A O 1
ATOM 686 N N . ILE A 1 87 ? 10.348 -16.606 6.334 1.00 96.25 87 ILE A N 1
ATOM 687 C CA . ILE A 1 87 ? 10.655 -15.169 6.462 1.00 96.25 87 ILE A CA 1
ATOM 688 C C . ILE A 1 87 ? 10.453 -14.697 7.908 1.00 96.25 87 ILE A C 1
ATOM 690 O O . ILE A 1 87 ? 11.321 -14.024 8.465 1.00 96.25 87 ILE A O 1
ATOM 694 N N . ARG A 1 88 ? 9.344 -15.090 8.542 1.00 95.75 88 ARG A N 1
ATOM 695 C CA . ARG A 1 88 ? 9.041 -14.788 9.947 1.00 95.75 88 ARG A CA 1
ATOM 696 C C . ARG A 1 88 ? 10.087 -15.357 10.907 1.00 95.75 88 ARG A C 1
ATOM 698 O O . ARG A 1 88 ? 10.387 -14.726 11.919 1.00 95.75 88 ARG A O 1
ATOM 705 N N . SER A 1 89 ? 10.663 -16.523 10.605 1.00 96.75 89 SER A N 1
ATOM 706 C CA . SER A 1 89 ? 11.741 -17.108 11.415 1.00 96.75 89 SER A CA 1
ATOM 707 C C . SER A 1 89 ? 13.032 -16.279 11.358 1.00 96.75 89 SER A C 1
ATOM 709 O O . SER A 1 89 ? 13.742 -16.167 12.359 1.00 96.75 89 SER A O 1
ATOM 711 N N . LEU A 1 90 ? 13.305 -15.646 10.212 1.00 97.62 90 LEU A N 1
ATOM 712 C CA . LEU A 1 90 ? 14.485 -14.808 9.988 1.00 97.62 90 LEU A CA 1
ATOM 713 C C . LEU A 1 90 ? 14.314 -13.374 10.502 1.00 97.62 90 LEU A C 1
ATOM 715 O O . LEU A 1 90 ? 15.281 -12.757 10.947 1.00 97.62 90 LEU A O 1
ATOM 719 N N . TRP A 1 91 ? 13.099 -12.832 10.433 1.00 97.06 91 TRP A N 1
ATOM 720 C CA . TRP A 1 91 ? 12.807 -11.444 10.773 1.00 97.06 91 TRP A CA 1
ATOM 721 C C . TRP A 1 91 ? 11.938 -11.349 12.020 1.00 97.06 91 TRP A C 1
ATOM 723 O O . TRP A 1 91 ? 10.779 -11.748 11.998 1.00 97.06 91 TRP A O 1
ATOM 733 N N . GLN A 1 92 ? 12.479 -10.759 13.094 1.00 94.88 92 GLN A N 1
ATOM 734 C CA . GLN A 1 92 ? 11.753 -10.627 14.361 1.00 94.88 92 GLN A CA 1
ATOM 735 C C . GLN A 1 92 ? 10.935 -9.327 14.517 1.00 94.88 92 GLN A C 1
ATOM 737 O O . GLN A 1 92 ? 10.221 -9.166 15.504 1.00 94.88 92 GLN A O 1
ATOM 742 N N . GLY A 1 93 ? 10.985 -8.416 13.540 1.00 96.81 93 GLY A N 1
ATOM 743 C CA . GLY A 1 93 ? 10.250 -7.145 13.562 1.00 96.81 93 GLY A CA 1
ATOM 744 C C . GLY A 1 93 ? 8.823 -7.222 12.996 1.00 96.81 93 GLY A C 1
ATOM 745 O O . GLY A 1 93 ? 8.297 -8.318 12.780 1.00 96.81 93 GLY A O 1
ATOM 746 N N . PRO A 1 94 ? 8.196 -6.062 12.714 1.00 96.62 94 PRO A N 1
ATOM 747 C CA . PRO A 1 94 ? 6.907 -6.003 12.031 1.00 96.62 94 PRO A CA 1
ATOM 748 C C . PRO A 1 94 ? 6.970 -6.676 10.658 1.00 96.62 94 PRO A C 1
ATOM 750 O O . PRO A 1 94 ? 7.933 -6.473 9.913 1.00 96.62 94 PRO A O 1
ATOM 753 N N . LEU A 1 95 ? 5.954 -7.472 10.328 1.00 97.50 95 LEU A N 1
ATOM 754 C CA . LEU A 1 95 ? 5.859 -8.210 9.069 1.00 97.50 95 LEU A CA 1
ATOM 755 C C . LEU A 1 95 ? 4.493 -7.957 8.437 1.00 97.50 95 LEU A C 1
ATOM 757 O O . LEU A 1 95 ? 3.471 -8.348 8.996 1.00 97.50 95 LEU A O 1
ATOM 761 N N . MET A 1 96 ? 4.491 -7.319 7.267 1.00 97.88 96 MET A N 1
ATOM 762 C CA . MET A 1 96 ? 3.274 -7.050 6.510 1.00 97.88 96 MET A CA 1
ATOM 763 C C . MET A 1 96 ? 3.133 -8.013 5.333 1.00 97.88 96 MET A C 1
ATOM 765 O O . MET A 1 96 ? 4.033 -8.090 4.494 1.00 97.88 96 MET A O 1
ATOM 769 N N . VAL A 1 97 ? 1.973 -8.661 5.210 1.00 98.00 97 VAL A N 1
ATOM 770 C CA . VAL A 1 97 ? 1.597 -9.401 3.995 1.00 98.00 97 VAL A CA 1
ATOM 771 C C . VAL A 1 97 ? 0.661 -8.535 3.168 1.00 98.00 97 VAL A C 1
ATOM 773 O O . VAL A 1 97 ? -0.455 -8.229 3.581 1.00 98.00 97 VAL A O 1
ATOM 776 N N . LYS A 1 98 ? 1.131 -8.102 1.997 1.00 97.25 98 LYS A N 1
ATOM 777 C CA . LYS A 1 98 ? 0.419 -7.164 1.125 1.00 97.25 98 LYS A CA 1
ATOM 778 C C . LYS A 1 98 ? -0.111 -7.856 -0.123 1.00 97.25 98 LYS A C 1
ATOM 780 O O . LYS A 1 98 ? 0.600 -8.629 -0.754 1.00 97.25 98 LYS A O 1
ATOM 785 N N . GLY A 1 99 ? -1.314 -7.469 -0.534 1.00 95.06 99 GLY A N 1
ATOM 786 C CA . GLY A 1 99 ? -2.041 -8.119 -1.626 1.00 95.06 99 GLY A CA 1
ATOM 787 C C . GLY A 1 99 ? -3.142 -9.043 -1.115 1.00 95.06 99 GLY A C 1
ATOM 788 O O . GLY A 1 99 ? -3.671 -9.834 -1.887 1.00 95.06 99 GLY A O 1
ATOM 789 N N . ILE A 1 100 ? -3.467 -8.952 0.179 1.00 95.25 100 ILE A N 1
ATOM 790 C CA . ILE A 1 100 ? -4.565 -9.696 0.778 1.00 95.25 100 ILE A CA 1
ATOM 791 C C . ILE A 1 100 ? -5.866 -9.103 0.254 1.00 95.25 100 ILE A C 1
ATOM 793 O O . ILE A 1 100 ? -6.120 -7.903 0.360 1.00 95.25 100 ILE A O 1
ATOM 797 N N . TRP A 1 101 ? -6.675 -9.961 -0.346 1.00 88.56 101 TRP A N 1
ATOM 798 C CA . TRP A 1 101 ? -7.963 -9.586 -0.914 1.00 88.56 101 TRP A CA 1
ATOM 799 C C . TRP A 1 101 ? -9.102 -10.460 -0.378 1.00 88.56 101 TRP A C 1
ATOM 801 O O . TRP A 1 101 ? -10.259 -10.073 -0.494 1.00 88.56 101 TRP A O 1
ATOM 811 N N . HIS A 1 102 ? -8.786 -11.589 0.266 1.00 91.12 102 HIS A N 1
ATOM 812 C CA . HIS A 1 102 ? -9.755 -12.510 0.853 1.00 91.12 102 HIS A CA 1
ATOM 813 C C . HIS A 1 102 ? -9.561 -12.641 2.381 1.00 91.12 102 HIS A C 1
ATOM 815 O O . HIS A 1 102 ? -8.417 -12.729 2.837 1.00 91.12 102 HIS A O 1
ATOM 821 N N . PRO A 1 103 ? -10.646 -12.727 3.180 1.00 93.94 103 PRO A N 1
ATOM 822 C CA . PRO A 1 103 ? -10.598 -12.926 4.633 1.00 93.94 103 PRO A CA 1
ATOM 823 C C . PRO A 1 103 ? -9.757 -14.126 5.086 1.00 93.94 103 PRO A C 1
ATOM 825 O O . PRO A 1 103 ? -8.980 -14.027 6.031 1.00 93.94 103 PRO A O 1
ATOM 828 N N . ASP A 1 104 ? -9.890 -15.266 4.403 1.00 95.25 104 ASP A N 1
ATOM 829 C CA . ASP A 1 104 ? -9.140 -16.485 4.745 1.00 95.25 104 ASP A CA 1
ATOM 830 C C . ASP A 1 104 ? -7.623 -16.294 4.612 1.00 95.25 104 ASP A C 1
ATOM 832 O O . ASP A 1 104 ? -6.877 -16.805 5.444 1.00 95.25 104 ASP A O 1
ATOM 836 N N . ASP A 1 105 ? -7.162 -15.513 3.630 1.00 95.88 105 ASP A N 1
ATOM 837 C CA . ASP A 1 105 ? -5.736 -15.217 3.472 1.00 95.88 105 ASP A CA 1
ATOM 838 C C . ASP A 1 105 ? -5.235 -14.267 4.566 1.00 95.88 105 ASP A C 1
ATOM 840 O O . ASP A 1 105 ? -4.088 -14.383 4.992 1.00 95.88 105 ASP A O 1
ATOM 844 N N . ALA A 1 106 ? -6.089 -13.363 5.064 1.00 97.62 106 ALA A N 1
ATOM 845 C CA . ALA A 1 106 ? -5.758 -12.508 6.203 1.00 97.62 106 ALA A CA 1
ATOM 846 C C . ALA A 1 106 ? -5.507 -13.344 7.467 1.00 97.62 106 ALA A C 1
ATOM 848 O O . ALA A 1 106 ? -4.467 -13.187 8.105 1.00 97.62 106 ALA A O 1
ATOM 849 N N . ARG A 1 107 ? -6.409 -14.289 7.778 1.00 97.81 107 ARG A N 1
ATOM 850 C CA . ARG A 1 107 ? -6.239 -15.214 8.916 1.00 97.81 107 ARG A CA 1
ATOM 851 C C . ARG A 1 107 ? -4.965 -16.034 8.776 1.00 97.81 107 ARG A C 1
ATOM 853 O O . ARG A 1 107 ? -4.168 -16.106 9.698 1.00 97.81 107 ARG A O 1
ATOM 860 N N . ARG A 1 108 ? -4.727 -16.576 7.582 1.00 97.69 108 ARG A N 1
ATOM 861 C CA . ARG A 1 108 ? -3.559 -17.417 7.310 1.00 97.69 108 ARG A CA 1
ATOM 862 C C . ARG A 1 108 ? -2.240 -16.645 7.371 1.00 97.69 108 ARG A C 1
ATOM 864 O O . ARG A 1 108 ? -1.229 -17.194 7.796 1.00 97.69 108 ARG A O 1
ATOM 871 N N . ALA A 1 109 ? -2.245 -15.371 6.979 1.00 98.06 109 ALA A N 1
ATOM 872 C CA . ALA A 1 109 ? -1.105 -14.479 7.156 1.00 98.06 109 ALA A CA 1
ATOM 873 C C . ALA A 1 109 ? -0.817 -14.211 8.642 1.00 98.06 109 ALA A C 1
ATOM 875 O O . ALA A 1 109 ? 0.347 -14.251 9.040 1.00 98.06 109 ALA A O 1
ATOM 876 N N . ILE A 1 110 ? -1.854 -13.984 9.456 1.00 98.06 110 ILE A N 1
ATOM 877 C CA . ILE A 1 110 ? -1.729 -13.822 10.914 1.00 98.06 110 ILE A CA 1
ATOM 878 C C . ILE A 1 110 ? -1.194 -15.107 11.555 1.00 98.06 110 ILE A C 1
ATOM 880 O O . ILE A 1 110 ? -0.224 -15.040 12.308 1.00 98.06 110 ILE A O 1
ATOM 884 N N . ASP A 1 111 ? -1.738 -16.273 11.190 1.00 97.38 111 ASP A N 1
ATOM 885 C CA . ASP A 1 111 ? -1.267 -17.583 11.667 1.00 97.38 111 ASP A CA 1
ATOM 886 C C . ASP A 1 111 ? 0.225 -17.805 11.353 1.00 97.38 111 ASP A C 1
ATOM 888 O O . ASP A 1 111 ? 0.960 -18.388 12.150 1.00 97.38 111 ASP A O 1
ATOM 892 N N . ALA A 1 112 ? 0.698 -17.290 10.212 1.00 96.94 112 ALA A N 1
ATOM 893 C CA . ALA A 1 112 ? 2.103 -17.323 9.802 1.00 96.94 112 ALA A CA 1
ATOM 894 C C . ALA A 1 112 ? 2.979 -16.226 10.455 1.00 96.94 112 ALA A C 1
ATOM 896 O O . ALA A 1 112 ? 4.170 -16.117 10.152 1.00 96.94 112 ALA A O 1
ATOM 897 N N . GLY A 1 113 ? 2.418 -15.410 11.352 1.00 96.38 113 GLY A N 1
ATOM 898 C CA . GLY A 1 113 ? 3.127 -14.396 12.134 1.00 96.38 11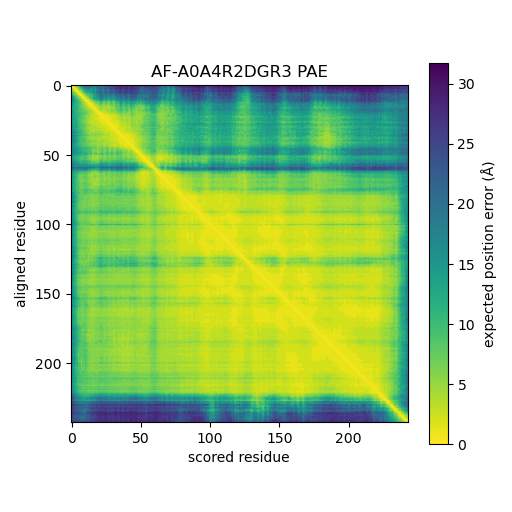3 GLY A CA 1
ATOM 899 C C . GLY A 1 113 ? 3.211 -13.009 11.488 1.00 96.38 113 GLY A C 1
ATOM 900 O O . GLY A 1 113 ? 4.108 -12.226 11.828 1.00 96.38 113 GLY A O 1
ATOM 901 N N . ALA A 1 114 ? 2.318 -12.689 10.548 1.00 98.00 114 ALA A N 1
ATOM 902 C CA . ALA A 1 114 ? 2.152 -11.319 10.076 1.00 98.00 114 ALA A CA 1
ATOM 903 C C . ALA A 1 114 ? 1.581 -10.437 11.196 1.00 98.00 114 ALA A C 1
ATOM 905 O O . ALA A 1 114 ? 0.600 -10.787 11.843 1.00 98.00 114 ALA A O 1
ATOM 906 N N . THR A 1 115 ? 2.181 -9.266 11.394 1.00 98.12 115 THR A N 1
ATOM 907 C CA . THR A 1 115 ? 1.701 -8.246 12.342 1.00 98.12 115 THR A CA 1
ATOM 908 C C . THR A 1 115 ? 0.928 -7.134 11.640 1.00 98.12 115 THR A C 1
ATOM 910 O O . THR A 1 115 ? 0.399 -6.243 12.298 1.00 98.12 115 THR A O 1
ATOM 913 N N . ALA A 1 116 ? 0.902 -7.155 10.305 1.00 98.38 116 ALA A N 1
ATOM 914 C CA . ALA A 1 116 ? 0.140 -6.227 9.491 1.00 98.38 116 ALA A CA 1
ATOM 915 C C . ALA A 1 116 ? -0.402 -6.903 8.222 1.00 98.38 116 ALA A C 1
ATOM 917 O O . ALA A 1 116 ? 0.257 -7.739 7.594 1.00 98.38 116 ALA A O 1
ATOM 918 N N . ILE A 1 117 ? -1.593 -6.487 7.806 1.00 98.62 117 ILE A N 1
ATOM 919 C CA . ILE A 1 117 ? -2.294 -6.945 6.612 1.00 98.62 117 ILE A CA 1
ATOM 920 C C . ILE A 1 117 ? -2.410 -5.782 5.631 1.00 98.62 117 ILE A C 1
ATOM 922 O O . ILE A 1 117 ? -2.877 -4.698 5.966 1.00 98.62 117 ILE A O 1
ATOM 926 N N . GLY A 1 118 ? -1.962 -5.994 4.395 1.00 98.12 118 GLY A N 1
ATOM 927 C CA . GLY A 1 118 ? -2.086 -5.024 3.313 1.00 98.12 118 GLY A CA 1
ATOM 928 C C . GLY A 1 118 ? -3.213 -5.384 2.359 1.00 98.12 118 GLY A C 1
ATOM 929 O O . GLY A 1 118 ? -2.999 -6.178 1.435 1.00 98.12 118 GLY A O 1
ATOM 930 N N . VAL A 1 119 ? -4.374 -4.753 2.543 1.00 97.69 119 VAL A N 1
ATOM 931 C CA . VAL A 1 119 ? -5.544 -4.889 1.669 1.00 97.69 119 VAL A CA 1
ATOM 932 C C . VAL A 1 119 ? -5.278 -4.165 0.356 1.00 97.69 119 VAL A C 1
ATOM 934 O O . VAL A 1 119 ? -5.159 -2.940 0.311 1.00 97.69 119 VAL A O 1
ATOM 937 N N . SER A 1 120 ? -5.103 -4.930 -0.722 1.00 96.44 120 SER A N 1
ATOM 938 C CA . SER A 1 120 ? -4.612 -4.396 -1.993 1.00 96.44 120 SER A CA 1
ATOM 939 C C . SER A 1 120 ? -4.887 -5.350 -3.150 1.00 96.44 120 SER A C 1
ATOM 941 O O . SER A 1 120 ? -4.691 -6.552 -3.025 1.00 96.44 120 SER A O 1
ATOM 943 N N . ASN A 1 121 ? -5.220 -4.803 -4.321 1.00 93.31 121 ASN A N 1
ATOM 944 C CA . ASN A 1 121 ? -5.224 -5.532 -5.599 1.00 93.31 121 ASN A CA 1
ATOM 945 C C . ASN A 1 121 ? -4.068 -5.091 -6.520 1.00 93.31 121 ASN A C 1
ATOM 947 O O . ASN A 1 121 ? -4.171 -5.118 -7.748 1.00 93.31 121 A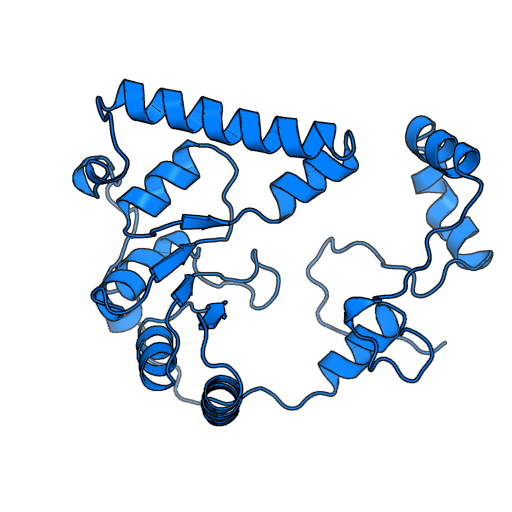SN A O 1
ATOM 951 N N . HIS A 1 122 ? -2.976 -4.599 -5.926 1.00 93.56 122 HIS A N 1
ATOM 952 C CA . HIS A 1 122 ? -1.817 -4.062 -6.644 1.00 93.56 122 HIS A CA 1
ATOM 953 C C . HIS A 1 122 ? -2.167 -2.892 -7.587 1.00 93.56 122 HIS A C 1
ATOM 955 O O . HIS A 1 122 ? -1.558 -2.696 -8.637 1.00 93.56 122 HIS A O 1
ATOM 961 N N . GLY A 1 123 ? -3.184 -2.103 -7.231 1.00 90.69 123 GLY A N 1
ATOM 962 C CA . GLY A 1 123 ? -3.640 -0.976 -8.043 1.00 90.69 123 GLY A CA 1
ATOM 963 C C . GLY A 1 123 ? -4.323 -1.374 -9.354 1.00 90.69 123 GLY A C 1
ATOM 964 O O . GLY A 1 123 ? -4.392 -0.514 -10.243 1.00 90.69 123 GLY A O 1
ATOM 965 N N . GLY A 1 124 ? -4.816 -2.618 -9.436 1.00 88.69 124 GLY A N 1
ATOM 966 C CA . GLY A 1 124 ? -5.493 -3.204 -10.594 1.00 88.69 124 GLY A CA 1
ATOM 967 C C . GLY A 1 124 ? -4.542 -3.696 -11.686 1.00 88.69 124 GLY A C 1
ATOM 968 O O . GLY A 1 124 ? -4.890 -3.590 -12.850 1.00 88.69 124 GLY A O 1
ATOM 969 N N . ASN A 1 125 ? -3.332 -4.140 -11.323 1.00 84.56 125 ASN A N 1
ATOM 970 C CA . ASN A 1 125 ? -2.257 -4.465 -12.276 1.00 84.56 125 ASN A CA 1
ATOM 971 C C . ASN A 1 125 ? -1.832 -5.948 -12.272 1.00 84.56 125 ASN A C 1
ATOM 973 O O . ASN A 1 125 ? -0.876 -6.305 -12.949 1.00 84.56 125 ASN A O 1
ATOM 977 N N . ASN A 1 126 ? -2.472 -6.794 -11.457 1.00 80.19 126 ASN A N 1
ATOM 978 C CA . ASN A 1 126 ? -2.118 -8.216 -11.354 1.00 80.19 126 ASN A CA 1
ATOM 979 C C . ASN A 1 126 ? -3.240 -9.119 -11.869 1.00 80.19 126 ASN A C 1
ATOM 981 O O . ASN A 1 126 ? -3.052 -9.826 -12.852 1.00 80.19 126 ASN A O 1
ATOM 985 N N . LEU A 1 127 ? -4.398 -9.102 -11.205 1.00 83.56 127 LEU A N 1
ATOM 986 C CA . LEU A 1 127 ? -5.566 -9.888 -11.597 1.00 83.56 127 LEU A CA 1
ATOM 987 C C . LEU A 1 127 ? -6.708 -8.940 -11.970 1.00 83.56 127 LEU A C 1
ATOM 989 O O . LEU A 1 127 ? -7.178 -8.164 -11.129 1.00 83.56 127 LEU A O 1
ATOM 993 N N . ASP A 1 128 ? -7.119 -8.999 -13.236 1.00 84.12 128 ASP A N 1
ATOM 994 C CA . ASP A 1 128 ? -8.248 -8.227 -13.752 1.00 84.12 128 ASP A CA 1
ATOM 995 C C . ASP A 1 128 ? -9.584 -8.739 -13.190 1.00 84.12 128 ASP A C 1
ATOM 997 O O . ASP A 1 128 ? -9.687 -9.865 -12.701 1.00 84.12 128 ASP A O 1
ATOM 1001 N N . SER A 1 129 ? -10.612 -7.889 -13.249 1.00 84.12 129 SER A N 1
ATOM 1002 C CA . SER A 1 129 ? -11.973 -8.187 -12.788 1.00 84.12 129 SER A CA 1
ATOM 1003 C C . SER A 1 129 ? -12.067 -8.564 -11.300 1.00 84.12 129 SER A C 1
ATOM 1005 O O . SER A 1 129 ? -13.053 -9.152 -10.856 1.00 84.12 129 SER A O 1
ATOM 1007 N N . THR A 1 130 ? -11.062 -8.186 -10.503 1.00 83.94 130 THR A N 1
ATOM 1008 C CA . THR A 1 130 ? -11.120 -8.246 -9.037 1.00 83.94 130 THR A CA 1
ATOM 1009 C C . THR A 1 130 ? -12.022 -7.149 -8.476 1.00 83.94 130 THR A C 1
ATOM 1011 O O . THR A 1 130 ? -12.182 -6.079 -9.070 1.00 83.94 130 THR A O 1
ATOM 1014 N N . LEU A 1 131 ? -12.596 -7.386 -7.292 1.00 83.12 131 LEU A N 1
ATOM 1015 C CA . LEU A 1 131 ? -13.307 -6.335 -6.559 1.00 83.12 131 LEU A CA 1
ATOM 1016 C C . LEU A 1 131 ? -12.347 -5.190 -6.229 1.00 83.12 131 LEU A C 1
ATOM 1018 O O . LEU A 1 131 ? -11.152 -5.397 -5.996 1.00 83.12 131 LEU A O 1
ATOM 1022 N N . SER A 1 132 ? -12.906 -3.986 -6.111 1.00 89.25 132 SER A N 1
ATOM 1023 C CA . SER A 1 132 ? -12.209 -2.877 -5.463 1.00 89.25 132 SER A CA 1
ATOM 1024 C C . SER A 1 132 ? -11.714 -3.318 -4.078 1.00 89.25 132 SER A C 1
ATOM 1026 O O . SER A 1 132 ? -12.512 -3.872 -3.316 1.00 89.25 132 SER A O 1
ATOM 1028 N N . PRO A 1 133 ? -10.454 -3.035 -3.698 1.00 92.31 133 PRO A N 1
ATOM 1029 C CA . PRO A 1 133 ? -9.962 -3.329 -2.354 1.00 92.31 133 PRO A CA 1
ATOM 1030 C C . PRO A 1 133 ? -10.843 -2.715 -1.260 1.00 92.31 133 PRO A C 1
ATOM 1032 O O . PRO A 1 133 ? -10.975 -3.294 -0.189 1.00 92.31 133 PRO A O 1
ATOM 1035 N N . LEU A 1 134 ? -11.492 -1.572 -1.535 1.00 92.38 134 LEU A N 1
ATOM 1036 C CA . LEU A 1 134 ? -12.373 -0.902 -0.571 1.00 92.38 134 LEU A CA 1
ATOM 1037 C C . LEU A 1 134 ? -13.621 -1.743 -0.260 1.00 92.38 134 LEU A C 1
ATOM 1039 O O . LEU A 1 134 ? -14.126 -1.701 0.853 1.00 92.38 134 LEU A O 1
ATOM 1043 N N . CYS A 1 135 ? -14.104 -2.519 -1.236 1.00 89.69 135 CYS A N 1
ATOM 1044 C CA . CYS A 1 135 ? -15.230 -3.435 -1.050 1.00 89.69 135 CYS A CA 1
ATOM 1045 C C . CYS A 1 135 ? -14.825 -4.685 -0.258 1.00 89.69 135 CYS A C 1
ATOM 1047 O O . CYS A 1 135 ? -15.644 -5.219 0.479 1.00 89.69 135 CYS A O 1
ATOM 1049 N N . ALA A 1 136 ? -13.577 -5.146 -0.398 1.00 90.31 136 ALA A N 1
ATOM 1050 C CA . ALA A 1 136 ? -13.057 -6.297 0.345 1.00 90.31 136 ALA A CA 1
ATOM 1051 C C . ALA A 1 136 ? -12.679 -5.951 1.797 1.00 90.31 136 ALA A C 1
ATOM 1053 O O . ALA A 1 136 ? -12.702 -6.825 2.664 1.00 90.31 136 ALA A O 1
ATOM 1054 N N . LEU A 1 137 ? -12.341 -4.683 2.058 1.00 94.38 137 LEU A N 1
ATOM 1055 C CA . LEU A 1 137 ? -11.812 -4.206 3.335 1.00 94.38 137 LEU A CA 1
ATOM 1056 C C . LEU A 1 137 ? -12.664 -4.618 4.554 1.00 94.38 137 LEU A C 1
ATOM 1058 O O . LEU A 1 137 ? -12.083 -5.236 5.441 1.00 94.38 137 LEU A O 1
ATOM 1062 N N . PRO A 1 138 ? -13.997 -4.406 4.614 1.00 92.88 138 PRO A N 1
ATOM 1063 C CA . PRO A 1 138 ? -14.771 -4.716 5.823 1.00 92.88 138 PRO A CA 1
ATOM 1064 C C . PRO A 1 138 ? -14.706 -6.191 6.240 1.00 92.88 138 PRO A C 1
ATOM 1066 O O . PRO A 1 138 ? -14.528 -6.497 7.412 1.00 92.88 138 PRO A O 1
ATOM 1069 N N . ALA A 1 139 ? -14.785 -7.113 5.277 1.00 92.38 139 ALA A N 1
ATOM 1070 C CA . ALA A 1 139 ? -14.713 -8.546 5.561 1.00 92.38 139 ALA A CA 1
ATOM 1071 C C . ALA A 1 139 ? -13.314 -8.979 6.035 1.00 92.38 139 ALA A C 1
ATOM 1073 O O . ALA A 1 139 ? -13.177 -9.942 6.788 1.00 92.38 139 ALA A O 1
ATOM 1074 N N . ILE A 1 140 ? -12.267 -8.286 5.578 1.00 95.50 140 ILE A N 1
ATOM 1075 C CA . ILE A 1 140 ? -10.895 -8.521 6.033 1.00 95.50 140 ILE A CA 1
ATOM 1076 C C . ILE A 1 140 ? -10.703 -7.957 7.440 1.00 95.50 140 ILE A C 1
ATOM 1078 O O . ILE A 1 140 ? -10.127 -8.650 8.268 1.00 95.50 140 ILE A O 1
ATOM 1082 N N . VAL A 1 141 ? -11.225 -6.764 7.736 1.00 96.44 141 VAL A N 1
ATOM 1083 C CA . VAL A 1 141 ? -11.216 -6.179 9.090 1.00 96.44 141 VAL A CA 1
ATOM 1084 C C . VAL A 1 141 ? -11.874 -7.135 10.084 1.00 96.44 141 VAL A C 1
ATOM 1086 O O . VAL A 1 141 ? -11.252 -7.490 11.085 1.00 96.44 141 VAL A O 1
ATOM 1089 N N . ASP A 1 142 ? -13.065 -7.645 9.753 1.00 95.44 142 ASP A N 1
ATOM 1090 C CA . ASP A 1 142 ? -13.779 -8.633 10.571 1.00 95.44 142 ASP A CA 1
ATOM 1091 C C . ASP A 1 142 ? -12.965 -9.934 10.764 1.00 95.44 142 ASP A C 1
ATOM 1093 O O . ASP A 1 142 ? -13.074 -10.599 11.790 1.00 95.44 142 ASP A O 1
ATOM 1097 N N . ALA A 1 143 ? -12.144 -10.331 9.786 1.00 96.19 143 ALA A N 1
ATOM 1098 C CA . ALA A 1 143 ? -11.319 -11.537 9.872 1.00 96.19 143 ALA A CA 1
ATOM 1099 C C . ALA A 1 143 ? -9.999 -11.345 10.624 1.00 96.19 143 ALA A C 1
ATOM 1101 O O . ALA A 1 143 ? -9.488 -12.312 11.188 1.00 96.19 143 ALA A O 1
ATOM 1102 N N . VAL A 1 144 ? -9.448 -10.130 10.602 1.00 97.88 144 VAL A N 1
ATOM 1103 C CA . VAL A 1 144 ? -8.254 -9.746 11.360 1.00 97.88 144 VAL A CA 1
ATOM 1104 C C . VAL A 1 144 ? -8.582 -9.619 12.846 1.00 97.88 144 VAL A C 1
ATOM 1106 O O . VAL A 1 144 ? -7.757 -10.003 13.672 1.00 97.88 144 VAL A O 1
ATOM 1109 N N . ASP A 1 145 ? -9.774 -9.117 13.184 1.00 97.19 145 ASP A N 1
ATOM 1110 C CA . ASP A 1 145 ? -10.290 -9.044 14.560 1.00 97.19 145 ASP A CA 1
ATOM 1111 C C . ASP A 1 145 ? -9.286 -8.403 15.543 1.00 97.19 145 ASP A C 1
ATOM 1113 O O . ASP A 1 145 ? -8.985 -8.919 16.617 1.00 97.19 145 ASP A O 1
ATOM 1117 N N . GLY A 1 146 ? -8.665 -7.299 15.113 1.00 97.44 146 GLY A N 1
ATOM 1118 C CA . GLY A 1 146 ? -7.695 -6.540 15.911 1.00 97.44 146 GLY A CA 1
ATOM 1119 C C . GLY A 1 146 ? -6.340 -7.220 16.157 1.00 97.44 146 GLY A C 1
ATOM 1120 O O . GLY A 1 146 ? -5.521 -6.677 16.895 1.00 97.44 146 GLY A O 1
ATOM 1121 N N . GLN A 1 147 ? -6.064 -8.381 15.553 1.00 98.12 147 GLN A N 1
ATOM 1122 C CA . GLN A 1 147 ? -4.806 -9.116 15.764 1.00 98.12 147 GLN A CA 1
ATOM 1123 C C . GLN A 1 147 ? -3.606 -8.528 15.002 1.00 98.12 147 GLN A C 1
ATOM 1125 O O . GLN A 1 147 ? -2.459 -8.827 15.336 1.00 98.12 147 GLN A O 1
ATOM 1130 N N . ALA A 1 148 ? -3.852 -7.714 13.975 1.00 98.38 148 ALA A N 1
ATOM 1131 C CA . ALA A 1 148 ? -2.831 -7.105 13.128 1.00 98.38 148 ALA A CA 1
ATOM 1132 C C . ALA A 1 148 ? -3.277 -5.716 12.652 1.00 98.38 148 ALA A C 1
ATOM 1134 O O . ALA A 1 148 ? -4.471 -5.471 12.497 1.00 98.38 148 ALA A O 1
ATOM 1135 N N . GLU A 1 149 ? -2.316 -4.835 12.367 1.00 98.38 149 GLU A N 1
ATOM 1136 C CA . GLU A 1 149 ? -2.604 -3.540 11.737 1.00 98.38 149 GLU A CA 1
ATOM 1137 C C . GLU A 1 149 ? -3.068 -3.736 10.287 1.00 98.38 149 GLU A C 1
ATOM 1139 O O . GLU A 1 149 ? -2.569 -4.600 9.562 1.00 98.38 149 GLU A O 1
ATOM 1144 N N . ILE A 1 150 ? -3.987 -2.904 9.819 1.00 98.69 150 ILE A N 1
ATOM 1145 C CA . ILE A 1 150 ? -4.577 -2.983 8.488 1.00 98.69 150 ILE A CA 1
ATOM 1146 C C . ILE A 1 150 ? -4.154 -1.763 7.680 1.00 98.69 150 ILE A C 1
ATOM 1148 O O . ILE A 1 150 ? -4.607 -0.637 7.889 1.00 98.69 150 ILE A O 1
ATOM 1152 N N . SER A 1 151 ? -3.310 -2.003 6.681 1.00 98.44 151 SER A N 1
ATOM 1153 C CA . SER A 1 151 ? -3.021 -1.020 5.644 1.00 98.44 151 SER A CA 1
ATOM 1154 C C . SER A 1 151 ? -3.914 -1.236 4.425 1.00 98.44 151 SER A C 1
ATOM 1156 O O . SER A 1 151 ? -4.213 -2.364 4.031 1.00 98.44 151 SER A O 1
ATOM 1158 N N . PHE A 1 152 ? -4.318 -0.139 3.797 1.00 98.31 152 PHE A N 1
ATOM 1159 C CA . PHE A 1 152 ? -5.207 -0.137 2.643 1.00 98.31 152 PHE A CA 1
ATOM 1160 C C . PHE A 1 152 ? -4.578 0.586 1.449 1.00 98.31 152 PHE A C 1
ATOM 1162 O O . PHE A 1 152 ? -4.099 1.713 1.577 1.00 98.31 152 PHE A O 1
ATOM 1169 N N . ASP A 1 153 ? -4.631 -0.011 0.257 1.00 97.38 153 ASP A N 1
ATOM 1170 C CA . ASP A 1 153 ? -4.360 0.700 -0.992 1.00 97.38 153 ASP A CA 1
ATOM 1171 C C . ASP A 1 153 ? -5.309 0.301 -2.128 1.00 97.38 153 ASP A C 1
ATOM 1173 O O . ASP A 1 153 ? -6.111 -0.621 -2.021 1.00 97.38 153 ASP A O 1
ATOM 1177 N N . GLY A 1 154 ? -5.199 1.019 -3.248 1.00 93.38 154 GLY A N 1
ATOM 1178 C CA . GLY A 1 154 ? -5.990 0.752 -4.447 1.00 93.38 154 GLY A CA 1
ATOM 1179 C C . GLY A 1 154 ? -7.022 1.842 -4.696 1.00 93.38 154 GLY A C 1
ATOM 1180 O O . GLY A 1 154 ? -8.182 1.734 -4.333 1.00 93.38 154 GLY A O 1
ATOM 1181 N N . GLY A 1 155 ? -6.588 2.914 -5.364 1.00 93.69 155 GLY A N 1
ATOM 1182 C CA . GLY A 1 155 ? -7.495 3.973 -5.826 1.00 93.69 155 GLY A CA 1
ATOM 1183 C C . GLY A 1 155 ? -7.601 5.218 -4.941 1.00 93.69 155 GLY A C 1
ATOM 1184 O O . GLY A 1 155 ? -8.323 6.126 -5.321 1.00 93.69 155 GLY A O 1
ATOM 1185 N N . VAL A 1 156 ? -6.835 5.337 -3.851 1.00 97.56 156 VAL A N 1
ATOM 1186 C CA . VAL A 1 156 ? -6.799 6.555 -3.009 1.00 97.56 156 VAL A CA 1
ATOM 1187 C C . VAL A 1 156 ? -6.299 7.768 -3.806 1.00 97.56 156 VAL A C 1
ATOM 1189 O O . VAL A 1 156 ? -5.145 7.784 -4.253 1.00 97.56 156 VAL A O 1
ATOM 1192 N N . ARG A 1 157 ? -7.148 8.778 -4.027 1.00 96.25 157 ARG A N 1
ATOM 1193 C CA . ARG A 1 157 ? -6.810 10.000 -4.790 1.00 96.25 157 ARG A CA 1
ATOM 1194 C C . ARG A 1 157 ? -7.229 11.294 -4.097 1.00 96.25 157 ARG A C 1
ATOM 1196 O O . ARG A 1 157 ? -6.782 12.360 -4.518 1.00 96.25 157 ARG A O 1
ATOM 1203 N N . ARG A 1 158 ? -8.082 11.225 -3.077 1.00 96.12 158 ARG A N 1
ATOM 1204 C CA . ARG A 1 158 ? -8.610 12.373 -2.329 1.00 96.12 158 ARG A CA 1
ATOM 1205 C C . ARG A 1 158 ? -8.607 12.076 -0.833 1.00 96.12 158 ARG A C 1
ATOM 1207 O O . ARG A 1 158 ? -8.625 10.916 -0.434 1.00 96.12 158 ARG A O 1
ATOM 1214 N N . GLY A 1 159 ? -8.674 13.123 -0.010 1.00 97.56 159 GLY A N 1
ATOM 1215 C CA . GLY A 1 159 ? -8.803 12.964 1.442 1.00 97.56 159 GLY A CA 1
ATOM 1216 C C . GLY A 1 159 ? -10.057 12.182 1.844 1.00 97.56 159 GLY A C 1
ATOM 1217 O O . GLY A 1 159 ? -10.021 11.414 2.793 1.00 97.56 159 GLY A O 1
ATOM 1218 N N . GLY A 1 160 ? -11.141 12.280 1.069 1.00 97.62 160 GLY A N 1
ATOM 1219 C CA . GLY A 1 160 ? -12.348 11.484 1.319 1.00 97.62 160 GLY A CA 1
ATOM 1220 C C . GLY A 1 160 ? -12.195 9.991 1.057 1.00 97.62 160 GLY A C 1
ATOM 1221 O O . GLY A 1 160 ? -12.926 9.209 1.651 1.00 97.62 160 GLY A O 1
ATOM 1222 N N . ASP A 1 161 ? -11.246 9.576 0.218 1.00 97.75 161 ASP A N 1
ATOM 1223 C CA . ASP A 1 161 ? -10.951 8.151 0.041 1.00 97.75 161 ASP A CA 1
ATOM 1224 C C . ASP A 1 161 ? -10.198 7.613 1.263 1.00 97.75 161 ASP A C 1
ATOM 1226 O O . ASP A 1 161 ? -10.464 6.500 1.704 1.00 97.75 161 ASP A O 1
ATOM 1230 N N . VAL A 1 162 ? -9.306 8.434 1.837 1.00 98.31 162 VAL A N 1
ATOM 1231 C CA . VAL A 1 162 ? -8.621 8.136 3.103 1.00 98.31 162 VAL A CA 1
ATOM 1232 C C . VAL A 1 162 ? -9.644 7.995 4.226 1.00 98.31 162 VAL A C 1
ATOM 1234 O O . VAL A 1 162 ? -9.689 6.957 4.871 1.00 98.31 162 VAL A O 1
ATOM 1237 N N . PHE A 1 163 ? -10.515 8.994 4.398 1.00 98.50 163 PHE A N 1
ATOM 1238 C CA . PHE A 1 163 ? -11.557 8.982 5.427 1.00 98.50 163 PHE A CA 1
ATOM 1239 C C . PHE A 1 163 ? -12.448 7.739 5.339 1.00 98.50 163 PHE A C 1
ATOM 1241 O O . PHE A 1 163 ? -12.646 7.059 6.337 1.00 98.50 163 PHE A O 1
ATOM 1248 N N . LYS A 1 164 ? -12.920 7.385 4.136 1.00 97.50 164 LYS A N 1
ATOM 1249 C CA . LYS A 1 164 ? -13.733 6.178 3.929 1.00 97.50 164 LYS A CA 1
ATOM 1250 C C . LYS A 1 164 ? -12.995 4.897 4.298 1.00 97.50 164 LYS A C 1
ATOM 1252 O O . LYS A 1 164 ? -13.603 4.017 4.884 1.00 97.50 164 LYS A O 1
ATOM 1257 N N . ALA A 1 165 ? -11.719 4.767 3.940 1.00 97.56 165 ALA A N 1
ATOM 1258 C CA . ALA A 1 165 ? -10.950 3.578 4.294 1.00 97.56 165 ALA A CA 1
ATOM 1259 C C . ALA A 1 165 ? -10.776 3.451 5.816 1.00 97.56 165 ALA A C 1
ATOM 1261 O O . ALA A 1 165 ? -10.962 2.360 6.345 1.00 97.56 165 ALA A O 1
ATOM 1262 N N . LEU A 1 166 ? -10.493 4.560 6.511 1.00 98.44 166 LEU A N 1
ATOM 1263 C CA . LEU A 1 166 ? -10.399 4.584 7.975 1.00 98.44 166 LEU A CA 1
ATOM 1264 C C . LEU A 1 166 ? -11.743 4.234 8.633 1.00 98.44 166 LEU A C 1
ATOM 1266 O O . LEU A 1 166 ? -11.802 3.343 9.470 1.00 98.44 166 LEU A O 1
ATOM 1270 N N . ALA A 1 167 ? -12.840 4.843 8.175 1.00 97.69 167 ALA A N 1
ATOM 1271 C CA . ALA A 1 167 ? -14.201 4.542 8.633 1.00 97.69 167 ALA A CA 1
ATOM 1272 C C . ALA A 1 167 ? -14.620 3.079 8.405 1.00 97.69 167 ALA A C 1
ATOM 1274 O O . ALA A 1 167 ? -15.453 2.543 9.132 1.00 97.69 167 ALA A O 1
ATOM 1275 N N . LEU A 1 168 ? -14.040 2.419 7.399 1.00 95.94 168 LEU A N 1
ATOM 1276 C CA . LEU A 1 168 ? -14.253 0.999 7.115 1.00 95.94 168 LEU A CA 1
ATOM 1277 C C . LEU A 1 168 ? -13.295 0.070 7.878 1.00 95.94 168 LEU A C 1
ATOM 1279 O O . LEU A 1 168 ? -13.371 -1.137 7.668 1.00 95.94 168 LEU A O 1
ATOM 1283 N N . GLY A 1 169 ? -12.432 0.603 8.750 1.00 96.44 169 GLY A N 1
ATOM 1284 C CA . GLY A 1 169 ? -11.576 -0.169 9.655 1.00 96.44 169 GLY A CA 1
ATOM 1285 C C . GLY A 1 169 ? -10.120 -0.337 9.216 1.00 96.44 169 GLY A C 1
ATOM 1286 O O . GLY A 1 169 ? -9.424 -1.177 9.776 1.00 96.44 169 GLY A O 1
ATOM 1287 N N . ALA A 1 170 ? -9.635 0.412 8.220 1.00 98.19 170 ALA A N 1
ATOM 1288 C CA . ALA A 1 170 ? -8.194 0.486 7.972 1.00 98.19 170 ALA A CA 1
ATOM 1289 C C . ALA A 1 170 ? -7.505 1.387 9.012 1.00 98.19 170 ALA A C 1
ATOM 1291 O O . ALA A 1 170 ? -8.036 2.436 9.365 1.00 98.19 170 ALA A O 1
ATOM 1292 N N . ASP A 1 171 ? -6.280 1.051 9.410 1.00 98.25 171 ASP A N 1
ATOM 1293 C CA . ASP A 1 171 ? -5.448 1.893 10.282 1.00 98.25 171 ASP A CA 1
ATOM 1294 C C . ASP A 1 171 ? -4.671 2.947 9.482 1.00 98.25 171 ASP A C 1
ATOM 1296 O O . ASP A 1 171 ? -4.412 4.061 9.941 1.00 98.25 171 ASP A O 1
ATOM 1300 N N . VAL A 1 172 ? -4.285 2.605 8.249 1.00 97.62 172 VAL A N 1
ATOM 1301 C CA . VAL A 1 172 ? -3.508 3.486 7.373 1.00 97.62 172 VAL A CA 1
ATOM 1302 C C . VAL A 1 172 ? -3.845 3.265 5.906 1.00 97.62 172 VAL A C 1
ATOM 1304 O O . VAL A 1 172 ? -4.104 2.151 5.457 1.00 97.62 172 VAL A O 1
ATOM 1307 N N . THR A 1 173 ? -3.772 4.331 5.110 1.00 97.88 173 THR A N 1
ATOM 1308 C CA . THR A 1 173 ? -3.872 4.237 3.649 1.00 97.88 173 THR A CA 1
ATOM 1309 C C . THR A 1 173 ? -2.537 4.499 2.969 1.00 97.88 173 THR A C 1
ATOM 1311 O O . THR A 1 173 ? -1.851 5.467 3.301 1.00 97.88 173 THR A O 1
ATOM 1314 N N . LEU A 1 174 ? -2.207 3.707 1.952 1.00 97.69 174 LEU A N 1
ATOM 1315 C CA . LEU A 1 174 ? -1.030 3.889 1.110 1.00 97.69 174 LEU A CA 1
ATOM 1316 C C . LEU A 1 174 ? -1.425 4.497 -0.242 1.00 97.69 174 LEU A C 1
ATOM 1318 O O . LEU A 1 174 ? -2.483 4.216 -0.812 1.00 97.69 174 LEU A O 1
ATOM 1322 N N . ILE A 1 175 ? -0.528 5.308 -0.804 1.00 96.69 175 ILE A N 1
ATOM 1323 C CA . ILE A 1 175 ? -0.672 5.870 -2.149 1.00 96.69 175 ILE A CA 1
ATOM 1324 C C . ILE A 1 175 ? 0.413 5.327 -3.078 1.00 96.69 175 ILE A C 1
ATOM 1326 O O . ILE A 1 175 ? 1.582 5.250 -2.719 1.00 96.69 175 ILE A O 1
ATOM 1330 N N . GLY A 1 176 ? 0.018 4.969 -4.302 1.00 94.50 176 GLY A N 1
ATOM 1331 C CA . GLY A 1 176 ? 0.926 4.527 -5.368 1.00 94.50 176 GLY A CA 1
ATOM 1332 C C . GLY A 1 176 ? 1.043 5.579 -6.470 1.00 94.50 176 GLY A C 1
ATOM 1333 O O . GLY A 1 176 ? 1.745 6.574 -6.339 1.00 94.50 176 GLY A O 1
ATOM 1334 N N . ARG A 1 177 ? 0.277 5.411 -7.555 1.00 94.94 177 ARG A N 1
ATOM 1335 C CA . ARG A 1 177 ? 0.293 6.308 -8.731 1.00 94.94 177 ARG A CA 1
ATOM 1336 C C . ARG A 1 177 ? 0.238 7.810 -8.409 1.00 94.94 177 ARG A C 1
ATOM 1338 O O . ARG A 1 177 ? 0.863 8.588 -9.115 1.00 94.94 177 ARG A O 1
ATOM 1345 N N . ALA A 1 178 ? -0.481 8.220 -7.362 1.00 95.00 178 ALA A N 1
ATOM 1346 C CA . ALA A 1 178 ? -0.633 9.632 -7.008 1.00 95.00 178 ALA A CA 1
ATOM 1347 C C . ALA A 1 178 ? 0.715 10.331 -6.751 1.00 95.00 178 ALA A C 1
ATOM 1349 O O . ALA A 1 178 ? 0.983 11.366 -7.361 1.00 95.00 178 ALA A O 1
ATOM 1350 N N . TRP A 1 179 ? 1.589 9.755 -5.916 1.00 95.50 179 TRP A N 1
ATOM 1351 C CA . TRP A 1 179 ? 2.893 10.367 -5.642 1.00 95.50 179 TRP A CA 1
ATOM 1352 C C . TRP A 1 179 ? 3.827 10.270 -6.854 1.00 95.50 179 TRP A C 1
ATOM 1354 O O . TRP A 1 179 ? 4.563 11.213 -7.122 1.00 95.50 179 TRP A O 1
ATOM 1364 N N . LEU A 1 180 ? 3.746 9.192 -7.648 1.00 94.44 180 LEU A N 1
ATOM 1365 C CA . LEU A 1 180 ? 4.510 9.058 -8.896 1.00 94.44 180 LEU A CA 1
ATOM 1366 C C . LEU A 1 180 ? 4.138 10.133 -9.927 1.00 94.44 180 LEU A C 1
ATOM 1368 O O . LEU A 1 180 ? 5.012 10.649 -10.629 1.00 94.44 180 LEU A O 1
ATOM 1372 N N . PHE A 1 181 ? 2.859 10.504 -10.016 1.00 94.25 181 PHE A N 1
ATOM 1373 C CA . PHE A 1 181 ? 2.415 11.604 -10.873 1.00 94.25 181 PHE A CA 1
ATOM 1374 C C . PHE A 1 181 ? 2.928 12.954 -10.369 1.00 94.25 181 PHE A C 1
ATOM 1376 O O . PHE A 1 181 ? 3.428 13.737 -11.174 1.00 94.25 181 PHE A O 1
ATOM 1383 N N . GLY A 1 182 ? 2.899 13.190 -9.053 1.00 95.94 182 GLY A N 1
ATOM 1384 C CA . GLY A 1 182 ? 3.529 14.363 -8.440 1.00 95.94 182 GLY A CA 1
ATOM 1385 C C . GLY A 1 182 ? 5.027 14.438 -8.749 1.00 95.94 182 GLY A C 1
ATOM 1386 O O . GLY A 1 182 ? 5.505 15.451 -9.263 1.00 95.94 182 GLY A O 1
ATOM 1387 N N . LEU A 1 183 ? 5.748 13.330 -8.547 1.00 95.19 183 LEU A N 1
ATOM 1388 C CA . LEU A 1 183 ? 7.174 13.212 -8.857 1.00 95.19 183 LEU A CA 1
ATOM 1389 C C . LEU A 1 183 ? 7.463 13.539 -10.326 1.00 95.19 183 LEU A C 1
ATOM 1391 O O . LEU A 1 183 ? 8.406 14.264 -10.639 1.00 95.19 183 LEU A O 1
ATOM 1395 N N . SER A 1 184 ? 6.637 13.017 -11.230 1.00 89.25 184 SER A N 1
ATOM 1396 C CA . SER A 1 184 ? 6.792 13.232 -12.670 1.00 89.25 184 SER A CA 1
ATOM 1397 C C . SER A 1 184 ? 6.507 14.678 -13.081 1.00 89.25 184 SER A C 1
ATOM 1399 O O . SER A 1 184 ? 7.136 15.182 -14.009 1.00 89.25 184 SER A O 1
ATOM 1401 N N . ALA A 1 185 ? 5.569 15.343 -12.403 1.00 90.88 185 ALA A N 1
ATOM 1402 C CA . ALA A 1 185 ? 5.170 16.710 -12.708 1.00 90.88 185 ALA A CA 1
ATOM 1403 C C . ALA A 1 185 ? 6.171 17.751 -12.185 1.00 90.88 185 ALA A C 1
ATOM 1405 O O . ALA A 1 185 ? 6.479 18.704 -12.898 1.00 90.88 185 ALA A O 1
ATOM 1406 N N . ASN A 1 186 ? 6.668 17.590 -10.952 1.00 91.50 186 ASN A N 1
ATOM 1407 C CA . ASN A 1 186 ? 7.467 18.626 -10.288 1.00 91.50 186 ASN A CA 1
ATOM 1408 C C . ASN A 1 186 ? 8.491 18.069 -9.278 1.00 91.50 186 ASN A C 1
ATOM 1410 O O . ASN A 1 186 ? 8.807 18.707 -8.273 1.00 91.50 186 ASN A O 1
ATOM 1414 N N . GLY A 1 187 ? 9.002 16.858 -9.515 1.00 91.25 187 GLY A N 1
ATOM 1415 C CA . GLY A 1 187 ? 9.991 16.230 -8.640 1.00 91.25 187 GLY A CA 1
ATOM 1416 C C . GLY A 1 187 ? 9.483 16.064 -7.205 1.00 91.25 187 GLY A C 1
ATOM 1417 O O . GLY A 1 187 ? 8.292 15.867 -6.969 1.00 91.25 187 GLY A O 1
ATOM 1418 N N . GLU A 1 188 ? 10.391 16.175 -6.238 1.00 96.56 188 GLU A N 1
ATOM 1419 C CA . GLU A 1 188 ? 10.071 16.110 -4.806 1.00 96.56 188 GLU A CA 1
ATOM 1420 C C . GLU A 1 188 ? 8.954 17.087 -4.412 1.00 96.56 188 GLU A C 1
ATOM 1422 O O . GLU A 1 188 ? 8.012 16.707 -3.721 1.00 96.56 188 GLU A O 1
ATOM 1427 N N . ARG A 1 189 ? 8.994 18.325 -4.924 1.00 97.31 189 ARG A N 1
ATOM 1428 C CA . ARG A 1 189 ? 7.958 19.325 -4.647 1.00 97.31 189 ARG A CA 1
ATOM 1429 C C . ARG A 1 189 ? 6.574 18.851 -5.089 1.00 97.31 189 ARG A C 1
ATOM 1431 O O . ARG A 1 189 ? 5.613 19.054 -4.357 1.00 97.31 189 ARG A O 1
ATOM 1438 N N . GLY A 1 190 ? 6.473 18.194 -6.242 1.00 97.56 190 GLY A N 1
ATOM 1439 C CA . GLY A 1 190 ? 5.205 17.638 -6.712 1.00 97.56 190 GLY A CA 1
ATOM 1440 C C . GLY A 1 190 ? 4.692 16.493 -5.836 1.00 97.56 190 GLY A C 1
ATOM 1441 O O . GLY A 1 190 ? 3.486 16.373 -5.635 1.00 97.56 190 GLY A O 1
ATOM 1442 N N . VAL A 1 191 ? 5.584 15.679 -5.259 1.00 98.12 191 VAL A N 1
ATOM 1443 C CA . VAL A 1 191 ? 5.207 14.676 -4.245 1.00 98.12 191 VAL A CA 1
ATOM 1444 C C . VAL A 1 191 ? 4.638 15.364 -3.002 1.00 98.12 191 VAL A C 1
ATOM 1446 O O . VAL A 1 191 ? 3.548 15.009 -2.550 1.00 98.12 191 VAL A O 1
ATOM 1449 N N . SER A 1 192 ? 5.328 16.388 -2.497 1.00 98.25 192 SER A N 1
ATOM 1450 C CA . SER A 1 192 ? 4.881 17.174 -1.343 1.00 98.25 192 SER A CA 1
ATOM 1451 C C . SER A 1 192 ? 3.531 17.852 -1.589 1.00 98.25 192 SER A C 1
ATOM 1453 O O . SER A 1 192 ? 2.675 17.843 -0.709 1.00 98.25 192 SER A O 1
ATOM 1455 N N . GLU A 1 193 ? 3.297 18.384 -2.792 1.00 98.19 193 GLU A N 1
ATOM 1456 C CA . GLU A 1 193 ? 2.022 18.994 -3.193 1.00 98.19 193 GLU A CA 1
ATOM 1457 C C . GLU A 1 193 ? 0.875 17.967 -3.224 1.00 98.19 193 GLU A C 1
ATOM 1459 O O . GLU A 1 193 ? -0.220 18.263 -2.744 1.00 98.19 193 GLU A O 1
ATOM 1464 N N . VAL A 1 194 ? 1.120 16.740 -3.704 1.00 98.06 194 VAL A N 1
ATOM 1465 C CA . VAL A 1 194 ? 0.130 15.646 -3.664 1.00 98.06 194 VAL A CA 1
ATOM 1466 C C . VAL A 1 194 ? -0.227 15.272 -2.223 1.00 98.06 194 VAL A C 1
ATOM 1468 O O . VAL A 1 194 ? -1.410 15.168 -1.894 1.00 98.06 194 VAL A O 1
ATOM 1471 N N . ILE A 1 195 ? 0.773 15.102 -1.354 1.00 98.00 195 ILE A N 1
ATOM 1472 C CA . ILE A 1 195 ? 0.554 14.765 0.062 1.00 98.00 195 ILE A CA 1
ATOM 1473 C C . ILE A 1 195 ? -0.201 15.900 0.768 1.00 98.00 195 ILE A C 1
ATOM 1475 O O . ILE A 1 195 ? -1.173 15.649 1.481 1.00 98.00 195 ILE A O 1
ATOM 1479 N N . ALA A 1 196 ? 0.188 17.155 0.524 1.00 98.19 196 ALA A N 1
ATOM 1480 C CA . ALA A 1 196 ? -0.479 18.324 1.086 1.00 98.19 196 ALA A CA 1
ATOM 1481 C C . ALA A 1 196 ? -1.938 18.448 0.615 1.00 98.19 196 ALA A C 1
ATOM 1483 O O . ALA A 1 196 ? -2.809 18.789 1.414 1.00 98.19 196 ALA A O 1
ATOM 1484 N N . ALA A 1 197 ? -2.231 18.135 -0.651 1.00 97.94 197 ALA A N 1
ATOM 1485 C CA . ALA A 1 197 ? -3.592 18.150 -1.180 1.00 97.94 197 ALA A CA 1
ATOM 1486 C C . ALA A 1 197 ? -4.478 17.064 -0.545 1.00 97.94 197 ALA A C 1
ATOM 1488 O O . ALA A 1 197 ? -5.621 17.346 -0.175 1.00 97.94 197 ALA A O 1
ATOM 1489 N N . LEU A 1 198 ? -3.952 15.843 -0.377 1.00 98.12 198 LEU A N 1
ATOM 1490 C CA . LEU A 1 198 ? -4.647 14.759 0.326 1.00 98.12 198 LEU A CA 1
ATOM 1491 C C . LEU A 1 198 ? -4.957 15.156 1.770 1.00 98.12 198 LEU A C 1
ATOM 1493 O O . LEU A 1 198 ? -6.114 15.071 2.181 1.00 98.12 198 LEU A O 1
ATOM 1497 N N . ARG A 1 199 ? -3.952 15.670 2.491 1.00 97.94 199 ARG A N 1
ATOM 1498 C CA . ARG A 1 199 ? -4.101 16.142 3.872 1.00 97.94 199 ARG A CA 1
ATOM 1499 C C . ARG A 1 199 ? -5.115 17.277 3.980 1.00 97.94 199 ARG A C 1
ATOM 1501 O O . ARG A 1 199 ? -6.061 17.168 4.742 1.00 97.94 199 ARG A O 1
ATOM 1508 N N . SER A 1 200 ? -4.990 18.320 3.160 1.00 98.25 200 SER A N 1
ATOM 1509 C CA . SER A 1 200 ? -5.921 19.456 3.184 1.00 98.25 200 SER A CA 1
ATOM 1510 C C . SER A 1 200 ? -7.366 19.030 2.906 1.00 98.25 200 SER A C 1
ATOM 1512 O O . SER A 1 200 ? -8.298 19.559 3.510 1.00 98.25 200 SER A O 1
ATOM 1514 N N . SER A 1 201 ? -7.573 18.079 1.990 1.00 97.69 201 SER A N 1
ATOM 1515 C CA . SER A 1 201 ? -8.901 17.519 1.736 1.00 97.69 201 SER A CA 1
ATOM 1516 C C . SER A 1 201 ? -9.413 16.681 2.907 1.00 97.69 201 SER A C 1
ATOM 1518 O O . SER A 1 201 ? -10.616 16.692 3.136 1.00 97.69 201 SER A O 1
ATOM 1520 N N . PHE A 1 202 ? -8.543 15.940 3.593 1.00 98.44 202 PHE A N 1
ATOM 1521 C CA . PHE A 1 202 ? -8.894 15.124 4.753 1.00 98.44 202 PHE A CA 1
ATOM 1522 C C . PHE A 1 202 ? -9.256 16.002 5.959 1.00 98.44 202 PHE A C 1
ATOM 1524 O O . PHE A 1 202 ? -10.324 15.825 6.534 1.00 98.44 202 PHE A O 1
ATOM 1531 N N . ASP A 1 203 ? -8.451 17.027 6.256 1.00 98.25 203 ASP A N 1
ATOM 1532 C CA . ASP A 1 203 ? -8.686 17.978 7.353 1.00 98.25 203 ASP A CA 1
ATOM 1533 C C . ASP A 1 203 ? -10.050 18.682 7.215 1.00 98.25 203 ASP A C 1
ATOM 1535 O O . ASP A 1 203 ? -10.778 18.856 8.190 1.00 98.25 203 ASP A O 1
ATOM 1539 N N . LYS A 1 204 ? -10.442 19.043 5.984 1.00 98.38 204 LYS A N 1
ATOM 1540 C CA . LYS A 1 204 ? -11.768 19.626 5.701 1.00 98.38 204 LYS A CA 1
ATOM 1541 C C . LYS A 1 204 ? -12.915 18.657 5.976 1.00 98.38 204 LYS A C 1
ATOM 1543 O O . LYS A 1 204 ? -13.996 19.108 6.336 1.00 98.38 204 LYS A O 1
ATOM 1548 N N . ILE A 1 205 ? -12.698 17.360 5.768 1.00 98.31 205 ILE A N 1
ATOM 1549 C CA . ILE A 1 205 ? -13.708 16.333 6.035 1.00 98.31 205 ILE A CA 1
ATOM 1550 C C . ILE A 1 205 ? -13.840 16.132 7.535 1.00 98.31 205 ILE A C 1
ATOM 1552 O O . ILE A 1 205 ? -14.956 16.251 8.018 1.00 98.31 205 ILE A O 1
ATOM 1556 N N . MET A 1 206 ? -12.727 15.949 8.256 1.00 98.50 206 MET A N 1
ATOM 1557 C CA . MET A 1 206 ? -12.711 15.870 9.724 1.00 98.50 206 MET A CA 1
ATOM 1558 C C . MET A 1 206 ? -13.462 17.049 10.352 1.00 98.50 206 MET A C 1
ATOM 1560 O O . MET A 1 206 ? -14.365 16.850 11.159 1.00 98.50 206 MET A O 1
ATOM 1564 N N . LEU A 1 207 ? -13.178 18.274 9.890 1.00 98.19 207 LEU A N 1
ATOM 1565 C CA . LEU A 1 207 ? -13.902 19.471 10.321 1.00 98.19 207 LEU A CA 1
ATOM 1566 C C . LEU A 1 207 ? -15.398 19.421 9.966 1.00 98.19 207 LEU A C 1
ATOM 1568 O O . LEU A 1 207 ? -16.230 19.832 10.767 1.00 98.19 207 LEU A O 1
ATOM 1572 N N . GLY A 1 208 ? -15.737 18.954 8.762 1.00 97.62 208 GLY A N 1
ATOM 1573 C CA . GLY A 1 208 ? -17.114 18.888 8.272 1.00 97.62 208 GLY A CA 1
ATOM 1574 C C . GLY A 1 208 ? -17.991 17.869 9.003 1.00 97.62 208 GLY A C 1
ATOM 1575 O O . GLY A 1 208 ? -19.181 18.123 9.162 1.00 97.62 208 GLY A O 1
ATOM 1576 N N . VAL A 1 209 ? -17.413 16.753 9.458 1.00 97.31 209 VAL A N 1
ATOM 1577 C CA . VAL A 1 209 ? -18.108 15.733 10.268 1.00 97.31 209 VAL A CA 1
ATOM 1578 C C . VAL A 1 209 ? -18.015 16.006 11.773 1.00 97.31 209 VAL A C 1
ATOM 1580 O O . VAL A 1 209 ? -18.746 15.413 12.555 1.00 97.31 209 VAL A O 1
ATOM 1583 N N . GLY A 1 210 ? -17.168 16.956 12.184 1.00 97.81 210 GLY A N 1
ATOM 1584 C CA . GLY A 1 210 ? -17.028 17.369 13.579 1.00 97.81 210 GLY A CA 1
ATOM 1585 C C . GLY A 1 210 ? -16.077 16.502 14.407 1.00 97.81 210 GLY A C 1
ATOM 1586 O O . GLY A 1 210 ? -16.197 16.501 15.630 1.00 97.81 210 GLY A O 1
ATOM 1587 N N . HIS A 1 211 ? -15.130 15.806 13.772 1.00 98.19 211 HIS A N 1
ATOM 1588 C CA . HIS A 1 211 ? -14.138 14.980 14.461 1.00 98.19 211 HIS A CA 1
ATOM 1589 C C . HIS A 1 211 ? -12.823 15.709 14.702 1.00 98.19 211 HIS A C 1
ATOM 1591 O O . HIS A 1 211 ? -12.310 16.408 13.824 1.00 98.19 211 HIS A O 1
ATOM 1597 N N . ASN A 1 212 ? -12.231 15.479 15.875 1.00 96.94 212 ASN A N 1
ATOM 1598 C CA . ASN A 1 212 ? -10.941 16.065 16.255 1.00 96.94 212 ASN A CA 1
ATOM 1599 C C . ASN A 1 212 ? -9.809 15.032 16.362 1.00 96.94 212 ASN A C 1
ATOM 1601 O O . ASN A 1 212 ? -8.649 15.407 16.543 1.00 96.94 212 ASN A O 1
ATOM 1605 N N . SER A 1 213 ? -10.117 13.743 16.220 1.00 97.19 213 SER A N 1
ATOM 1606 C CA . SER A 1 213 ? -9.151 12.647 16.269 1.00 97.19 213 SER A CA 1
ATOM 1607 C C . SER A 1 213 ? -9.528 11.517 15.313 1.00 97.19 213 SER A C 1
ATOM 1609 O O . SER A 1 213 ? -10.698 11.320 14.999 1.00 97.19 213 SER A O 1
ATOM 1611 N N . LEU A 1 214 ? -8.532 10.750 14.853 1.00 96.94 214 LEU A N 1
ATOM 1612 C CA . LEU A 1 214 ? -8.773 9.601 13.968 1.00 96.94 214 LEU A CA 1
ATOM 1613 C C . LEU A 1 214 ? -9.621 8.512 14.639 1.00 96.94 214 LEU A C 1
ATOM 1615 O O . LEU A 1 214 ? -10.358 7.820 13.953 1.00 96.94 214 LEU A O 1
ATOM 1619 N N . SER A 1 215 ? -9.543 8.388 15.966 1.00 96.88 215 SER A N 1
ATOM 1620 C CA . SER A 1 215 ? -10.321 7.423 16.753 1.00 96.88 215 SER A CA 1
ATOM 1621 C C . SER A 1 215 ? -11.821 7.710 16.797 1.00 96.88 215 SER A C 1
ATOM 1623 O O . SER A 1 215 ? -12.576 6.859 17.251 1.00 96.88 215 SER A O 1
ATOM 1625 N N . GLU A 1 216 ? -12.249 8.905 16.389 1.00 98.00 216 GLU A N 1
ATOM 1626 C CA . GLU A 1 216 ? -13.673 9.238 16.281 1.00 98.00 216 GLU A CA 1
ATOM 1627 C C . GLU A 1 216 ? -14.283 8.778 14.953 1.00 98.00 216 GLU A C 1
ATOM 1629 O O . GLU A 1 216 ? -15.501 8.709 14.865 1.00 98.00 216 GLU A O 1
ATOM 1634 N N . ILE A 1 217 ? -13.455 8.463 13.949 1.00 98.19 217 ILE A N 1
ATOM 1635 C CA . ILE A 1 217 ? -13.921 8.054 12.622 1.00 98.19 217 ILE A CA 1
ATOM 1636 C C . ILE A 1 217 ? -14.500 6.643 12.704 1.00 98.19 217 ILE A C 1
ATOM 1638 O O . ILE A 1 217 ? -13.823 5.715 13.154 1.00 98.19 217 ILE A O 1
ATOM 1642 N N . SER A 1 218 ? -15.714 6.456 12.197 1.00 95.50 218 SER A N 1
ATOM 1643 C CA . SER A 1 218 ? -16.370 5.153 12.198 1.00 95.50 218 SER A CA 1
ATOM 1644 C C . SER A 1 218 ? -17.295 4.946 10.997 1.00 95.50 218 SER A C 1
ATOM 1646 O O . SER A 1 218 ? -17.488 5.818 10.147 1.00 95.50 218 SER A O 1
ATOM 1648 N N . ILE A 1 219 ? -17.868 3.744 10.896 1.00 92.31 219 ILE A N 1
ATOM 1649 C CA . ILE A 1 219 ? -18.792 3.393 9.811 1.00 92.31 219 ILE A CA 1
ATOM 1650 C C . ILE A 1 219 ? -20.038 4.291 9.805 1.00 92.31 219 ILE A C 1
ATOM 1652 O O . ILE A 1 219 ? -20.615 4.533 8.746 1.00 92.31 219 ILE A O 1
ATOM 1656 N N . GLU A 1 220 ? -20.431 4.811 10.967 1.00 93.38 220 GLU A N 1
ATOM 1657 C CA . GLU A 1 220 ? -21.566 5.714 11.155 1.00 93.38 220 GLU A CA 1
ATOM 1658 C C . GLU A 1 220 ? -21.396 7.057 10.422 1.00 93.38 220 GLU A C 1
ATOM 1660 O O . GLU A 1 220 ? -22.396 7.704 10.104 1.00 93.38 220 GLU A O 1
ATOM 1665 N N . ASP A 1 221 ? -20.165 7.440 10.068 1.00 95.81 221 ASP A N 1
ATOM 1666 C CA . ASP A 1 221 ? -19.881 8.646 9.279 1.00 95.81 221 ASP A CA 1
ATOM 1667 C C . ASP A 1 221 ? -20.151 8.467 7.779 1.00 95.81 221 ASP A C 1
ATOM 1669 O O . ASP A 1 221 ? -20.068 9.418 6.990 1.00 95.81 221 ASP A O 1
ATOM 1673 N N . LEU A 1 222 ? -20.435 7.235 7.346 1.00 93.06 222 LEU A N 1
ATOM 1674 C CA . LEU A 1 222 ? -20.643 6.898 5.948 1.00 93.06 222 LEU A CA 1
ATOM 1675 C C . LEU A 1 222 ? -22.123 6.679 5.643 1.00 93.06 222 LEU A C 1
ATOM 1677 O O . LEU A 1 222 ? -22.788 5.810 6.199 1.00 93.06 222 LEU A O 1
ATOM 1681 N N . VAL A 1 223 ? -22.615 7.398 4.635 1.00 89.38 223 VAL A N 1
ATOM 1682 C CA . VAL A 1 223 ? -23.889 7.072 3.988 1.00 89.38 223 VAL A CA 1
ATOM 1683 C C . VAL A 1 223 ? -23.608 6.164 2.800 1.00 89.38 223 VAL A C 1
ATOM 1685 O O . VAL A 1 223 ? -22.986 6.574 1.817 1.00 89.38 223 VAL A O 1
ATOM 1688 N N . VAL A 1 224 ? -24.083 4.928 2.894 1.00 82.69 224 VAL A N 1
ATOM 1689 C CA . VAL A 1 224 ? -23.959 3.915 1.847 1.00 82.69 224 VAL A CA 1
ATOM 1690 C C . VAL A 1 224 ? -25.297 3.848 1.110 1.00 82.69 224 VAL A C 1
ATOM 1692 O O . VAL A 1 224 ? -26.293 3.465 1.724 1.00 82.69 224 VAL A O 1
ATOM 1695 N N . PRO A 1 225 ? -25.371 4.266 -0.168 1.00 81.00 225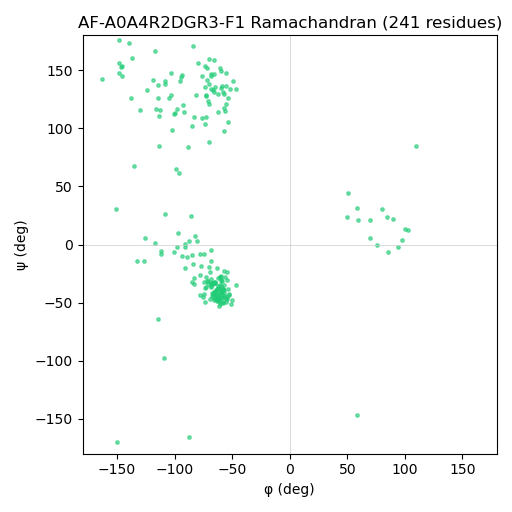 PRO A N 1
ATOM 1696 C CA . PRO A 1 225 ? -26.625 4.249 -0.911 1.00 81.00 225 PRO A CA 1
ATOM 1697 C C . PRO A 1 225 ? -27.215 2.843 -1.012 1.00 81.00 225 PRO A C 1
ATOM 1699 O O . PRO A 1 225 ? -26.483 1.858 -1.115 1.00 81.00 225 PRO A O 1
ATOM 1702 N N . GLU A 1 226 ? -28.541 2.758 -1.062 1.00 73.25 226 GLU A N 1
ATOM 1703 C CA . GLU A 1 226 ? -29.240 1.503 -1.324 1.00 73.25 226 GLU A CA 1
ATOM 1704 C C . GLU A 1 226 ? -28.773 0.907 -2.667 1.00 73.25 226 GLU A C 1
ATOM 1706 O O . GLU A 1 226 ? -28.681 1.607 -3.678 1.00 73.25 226 GLU A O 1
ATOM 1711 N N . GLY A 1 227 ? -28.398 -0.376 -2.664 1.00 68.00 227 GLY A N 1
ATOM 1712 C CA . GLY A 1 227 ? -27.796 -1.057 -3.817 1.00 68.00 227 GLY A CA 1
ATOM 1713 C C . GLY A 1 227 ? -26.275 -0.891 -3.962 1.00 68.00 227 GLY A C 1
ATOM 1714 O O . GLY A 1 227 ? -25.681 -1.559 -4.808 1.00 68.00 227 GLY A O 1
ATOM 1715 N N . PHE A 1 228 ? -25.616 -0.064 -3.138 1.00 72.31 228 PHE A N 1
ATOM 1716 C CA . PHE A 1 228 ? -24.156 -0.065 -3.038 1.00 72.31 228 PHE A CA 1
ATOM 1717 C C . PHE A 1 228 ? -23.705 -1.165 -2.072 1.00 72.31 228 PHE A C 1
ATOM 1719 O O . PHE A 1 228 ? -23.913 -1.091 -0.862 1.00 72.31 228 PHE A O 1
ATOM 1726 N N . VAL A 1 229 ? -23.091 -2.209 -2.621 1.00 61.62 229 VAL A N 1
ATOM 1727 C CA . VAL A 1 229 ? -22.738 -3.412 -1.867 1.00 61.62 229 VAL A CA 1
ATOM 1728 C C . VAL A 1 229 ? -21.392 -3.226 -1.156 1.00 61.62 229 VAL A C 1
ATOM 1730 O O . VAL A 1 229 ? -20.326 -3.338 -1.760 1.00 61.62 229 VAL A O 1
ATOM 1733 N N . LEU A 1 230 ? -21.449 -2.962 0.151 1.00 63.88 230 LEU A N 1
ATOM 1734 C CA . LEU A 1 230 ? -20.355 -3.196 1.102 1.00 63.88 230 LEU A CA 1
ATOM 1735 C C . LEU A 1 230 ? -20.629 -4.520 1.822 1.00 63.88 230 LEU A C 1
ATOM 1737 O O . LEU A 1 230 ? -20.952 -4.551 3.008 1.00 63.88 230 LEU A O 1
ATOM 1741 N N . GLU A 1 231 ? -20.622 -5.629 1.090 1.00 56.16 231 GLU A N 1
ATOM 1742 C CA . GLU A 1 231 ? -20.947 -6.915 1.698 1.00 56.16 231 GLU A CA 1
ATOM 1743 C C . GLU A 1 231 ? -19.788 -7.389 2.587 1.00 56.16 231 GLU A C 1
ATOM 1745 O O . GLU A 1 231 ? -18.795 -7.937 2.112 1.00 56.16 231 GLU A O 1
ATOM 1750 N N . ARG A 1 232 ? -19.957 -7.265 3.909 1.00 57.84 232 ARG A N 1
ATOM 1751 C CA . ARG A 1 232 ? -19.146 -8.000 4.902 1.00 57.84 232 ARG A CA 1
ATOM 1752 C C . ARG A 1 232 ? -19.185 -9.519 4.651 1.00 57.84 232 ARG A C 1
ATOM 1754 O O . ARG A 1 232 ? -18.258 -10.241 4.997 1.00 57.84 232 ARG A O 1
ATOM 1761 N N . SER A 1 233 ? -20.242 -9.991 3.984 1.00 52.66 233 SER A N 1
ATOM 1762 C CA . SER A 1 233 ? -20.477 -11.373 3.562 1.00 52.66 233 SER A CA 1
ATOM 1763 C C . SER A 1 233 ? -20.093 -11.688 2.108 1.00 52.66 233 SER A C 1
ATOM 1765 O O . SER A 1 233 ? -20.436 -12.777 1.650 1.00 52.66 233 SER A O 1
ATOM 1767 N N . ALA A 1 234 ? -19.396 -10.804 1.378 1.00 53.41 234 ALA A N 1
ATOM 1768 C CA . ALA A 1 234 ? -19.160 -10.951 -0.073 1.00 53.41 234 ALA A CA 1
ATOM 1769 C C . ALA A 1 234 ? -18.457 -12.267 -0.442 1.00 53.41 234 ALA A C 1
ATOM 1771 O O . ALA A 1 234 ? -18.577 -12.779 -1.552 1.00 53.41 234 ALA A O 1
ATOM 1772 N N . PHE A 1 235 ? -17.749 -12.847 0.523 1.00 57.34 235 PHE A N 1
ATOM 1773 C CA . PHE A 1 235 ? -17.028 -14.106 0.390 1.00 57.34 235 PHE A CA 1
ATOM 1774 C C . PHE A 1 235 ? -17.830 -15.345 0.835 1.00 57.34 235 PHE A C 1
ATOM 1776 O O . PHE A 1 235 ? -17.404 -16.470 0.593 1.00 57.34 235 PHE A O 1
ATOM 1783 N N . GLY A 1 236 ? -18.990 -15.167 1.478 1.00 48.84 236 GLY A N 1
ATOM 1784 C CA . GLY A 1 236 ? -19.828 -16.246 2.014 1.00 48.84 236 GLY A CA 1
ATOM 1785 C C . GLY A 1 236 ? -20.901 -16.775 1.055 1.00 48.84 236 GLY A C 1
ATOM 1786 O O . GLY A 1 236 ? -21.371 -17.894 1.246 1.00 48.84 236 GLY A O 1
ATOM 1787 N N . ALA A 1 237 ? -21.279 -16.005 0.027 1.00 45.84 237 ALA A N 1
ATOM 1788 C CA . ALA A 1 237 ? -22.358 -16.357 -0.908 1.00 45.84 237 ALA A CA 1
ATOM 1789 C C . ALA A 1 237 ? -21.890 -16.672 -2.341 1.00 45.84 237 ALA A C 1
ATOM 1791 O O . ALA A 1 237 ? -22.687 -17.136 -3.158 1.00 45.84 237 ALA A O 1
ATOM 1792 N N . LEU A 1 238 ? -20.613 -16.447 -2.668 1.00 43.62 238 LEU A N 1
ATOM 1793 C CA . LEU A 1 238 ? -20.090 -16.781 -3.990 1.00 43.62 238 LEU A CA 1
ATOM 1794 C C . LEU A 1 238 ? -19.740 -18.275 -4.044 1.00 43.62 238 LEU A C 1
ATOM 1796 O O . LEU A 1 238 ? -19.021 -18.760 -3.165 1.00 43.62 238 LEU A O 1
ATOM 1800 N N . PRO A 1 239 ? -20.226 -19.032 -5.047 1.00 38.44 239 PRO A N 1
ATOM 1801 C CA . PRO A 1 239 ? -19.825 -20.419 -5.216 1.00 38.44 239 PRO A CA 1
ATOM 1802 C C . PRO A 1 239 ? -18.302 -20.468 -5.320 1.00 38.44 239 PRO A C 1
ATOM 1804 O O . PRO A 1 239 ? -17.707 -19.839 -6.197 1.00 38.44 239 PRO A O 1
ATOM 1807 N N . ARG A 1 240 ? -17.668 -21.201 -4.397 1.00 44.88 240 ARG A N 1
ATOM 1808 C CA . ARG A 1 240 ? -16.237 -21.486 -4.478 1.00 44.88 240 ARG A CA 1
ATOM 1809 C C . ARG A 1 240 ? -16.001 -22.157 -5.825 1.00 44.88 240 ARG A C 1
ATOM 1811 O O . ARG A 1 240 ? -16.506 -23.253 -6.056 1.00 44.88 240 ARG A O 1
ATOM 1818 N N . ILE A 1 241 ? -15.252 -21.506 -6.711 1.00 36.12 241 ILE A N 1
ATOM 1819 C CA . ILE A 1 241 ? -14.720 -22.172 -7.897 1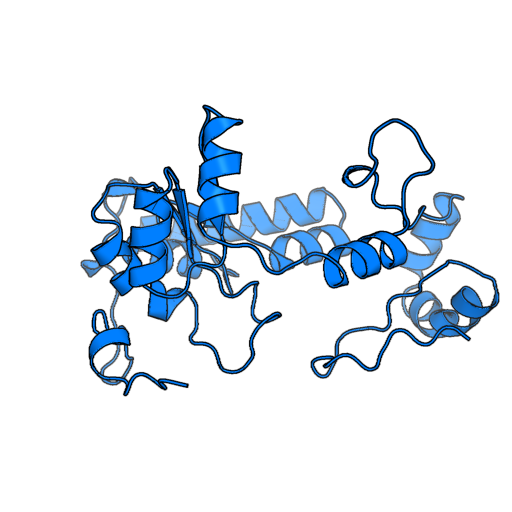.00 36.12 241 ILE A CA 1
ATOM 1820 C C . ILE A 1 241 ? -13.647 -23.128 -7.375 1.00 36.12 241 ILE A C 1
ATOM 1822 O O . ILE A 1 241 ? -12.492 -22.759 -7.194 1.00 36.12 241 ILE A O 1
ATOM 1826 N N . THR A 1 242 ? -14.062 -24.341 -7.026 1.00 29.23 242 THR A N 1
ATOM 1827 C CA . THR A 1 242 ? -13.152 -25.451 -6.767 1.00 29.23 242 THR A CA 1
ATOM 1828 C C . THR A 1 242 ? -12.661 -25.949 -8.120 1.00 29.23 242 THR A C 1
ATOM 1830 O O . THR A 1 242 ? -13.449 -26.510 -8.882 1.00 29.23 242 THR A O 1
ATOM 1833 N N . THR A 1 243 ? -11.391 -25.704 -8.430 1.00 34.91 243 THR A N 1
ATOM 1834 C CA . THR A 1 243 ? -10.657 -26.456 -9.458 1.00 34.91 243 THR A CA 1
ATOM 1835 C C . THR A 1 243 ? -9.968 -27.645 -8.824 1.00 34.91 243 THR A C 1
ATOM 1837 O O . THR A 1 243 ? -9.343 -27.422 -7.760 1.00 34.91 243 THR A O 1
#

Foldseek 3Di:
DPPDPPDPDDPPDDDDDQDDDPVVCVVCVVVLVVPVVVVVVVVVVVDDDQQFDQVPDPVPDDGDGPVRVVVVVVPDDDDDLVVLLVVCVVDVDAAEDACDQALVVLLSSVVSPHQEYHQDNPQCGPDHPGDASLLSLLLNQVSCVPSHAYEYEHDDQALVVQLSSLQSPHPYYDDDVQLVVLCVPPNPVRSVVSVVRRVVRNVVLCVVLVHDDSVVRHVVSDDQDVVRDSDSCPVVPDPPPDD

pLDDT: mean 85.93, std 15.89, range [29.23, 98.69]

Radius of gyration: 21.61 Å; Cα contacts (8 Å, |Δi|>4): 289; chains: 1; bounding box: 58×48×49 Å

Solvent-accessible surface area (backbone atoms only — not comparable to full-atom values): 14434 Å² total; per-residue (Å²): 134,84,73,74,74,94,62,94,68,68,90,84,68,75,90,76,76,82,59,91,45,72,68,47,50,60,73,47,37,67,68,38,67,77,33,56,71,61,43,48,54,47,59,73,63,75,59,82,81,75,66,50,36,72,90,73,41,88,86,80,72,80,57,38,36,51,57,54,50,50,52,52,56,73,69,50,77,83,87,51,71,65,56,46,37,50,50,42,73,74,44,91,67,90,33,70,50,70,53,38,68,49,35,70,56,44,41,53,40,42,77,38,61,29,46,24,41,23,34,19,47,71,69,68,73,78,59,80,93,60,75,59,30,74,45,38,37,44,28,32,40,67,46,42,67,82,70,39,50,32,37,35,34,49,82,56,82,45,15,63,47,47,52,50,43,38,22,49,59,31,77,42,72,52,72,59,70,58,43,55,50,17,34,73,73,48,39,70,61,22,28,52,51,45,53,50,52,30,48,56,43,28,55,54,45,34,59,72,77,68,46,93,51,78,87,69,55,37,58,86,80,56,87,74,57,92,91,60,76,70,44,60,55,62,79,75,77,55,81,78,84,81,126

Mean predicted aligned error: 7.94 Å